Protein AF-X1GQK6-F1 (afdb_monomer_lite)

Structure (mmCIF, N/CA/C/O backbone):
data_AF-X1GQK6-F1
#
_entry.id   AF-X1GQK6-F1
#
loop_
_atom_site.group_PDB
_atom_site.id
_atom_site.type_symbol
_atom_site.label_atom_id
_atom_site.label_alt_id
_atom_site.label_comp_id
_atom_site.label_asym_id
_atom_site.label_entity_id
_atom_site.label_seq_id
_atom_site.pdbx_PDB_ins_code
_atom_site.Cartn_x
_atom_site.Cartn_y
_atom_site.Cartn_z
_atom_site.occupancy
_atom_site.B_iso_or_equiv
_atom_site.auth_seq_id
_atom_site.auth_comp_id
_atom_site.auth_asym_id
_atom_site.auth_atom_id
_atom_site.pdbx_PDB_model_num
ATOM 1 N N . ALA A 1 1 ? -28.641 -10.228 0.692 1.00 71.06 1 ALA A N 1
ATOM 2 C CA . ALA A 1 1 ? -27.708 -9.188 1.167 1.00 71.06 1 ALA A CA 1
ATOM 3 C C . ALA A 1 1 ? -26.245 -9.610 0.965 1.00 71.06 1 ALA A C 1
ATOM 5 O O . ALA A 1 1 ? -25.378 -9.136 1.682 1.00 71.06 1 ALA A O 1
ATOM 6 N N . GLU A 1 2 ? -25.960 -10.447 -0.043 1.00 89.31 2 GLU A N 1
ATOM 7 C CA . GLU A 1 2 ? -24.648 -11.093 -0.212 1.00 89.31 2 GLU A CA 1
ATOM 8 C C . GLU A 1 2 ? -23.501 -10.109 -0.461 1.00 89.31 2 GLU A C 1
ATOM 10 O O . GLU A 1 2 ? -22.370 -10.346 -0.062 1.00 89.31 2 GLU A O 1
ATOM 15 N N . MET A 1 3 ? -23.808 -8.948 -1.049 1.00 95.06 3 MET A N 1
ATOM 16 C CA . MET A 1 3 ? -22.810 -7.917 -1.333 1.00 95.06 3 MET A CA 1
ATOM 17 C C . MET A 1 3 ? -22.120 -7.357 -0.084 1.00 95.06 3 MET A C 1
ATOM 19 O O . MET A 1 3 ? -21.014 -6.840 -0.196 1.00 95.06 3 MET A O 1
ATOM 23 N N . LEU A 1 4 ? -22.763 -7.459 1.083 1.00 94.75 4 LEU A N 1
ATOM 24 C CA . LEU A 1 4 ? -22.258 -6.945 2.360 1.00 94.75 4 LEU A CA 1
ATOM 25 C C . LEU A 1 4 ? -21.692 -8.054 3.262 1.00 94.75 4 LEU A C 1
ATOM 27 O O . LEU A 1 4 ? -21.344 -7.796 4.412 1.00 94.75 4 LEU A O 1
ATOM 31 N N . THR A 1 5 ? -21.615 -9.286 2.756 1.00 94.69 5 THR A N 1
ATOM 32 C CA . THR A 1 5 ? -20.934 -10.400 3.421 1.00 94.69 5 THR A CA 1
ATOM 33 C C . THR A 1 5 ? -19.459 -10.372 3.042 1.00 94.69 5 THR A C 1
ATOM 35 O O . THR A 1 5 ? -19.136 -10.162 1.871 1.00 94.69 5 THR A O 1
ATOM 38 N N . ARG A 1 6 ? -18.562 -10.618 4.004 1.00 95.56 6 ARG A N 1
ATOM 39 C CA . ARG A 1 6 ? -17.120 -10.734 3.747 1.00 95.56 6 ARG A CA 1
ATOM 40 C C . ARG A 1 6 ? -16.844 -11.867 2.748 1.00 95.56 6 ARG A C 1
ATOM 42 O O . ARG A 1 6 ? -17.280 -12.990 2.960 1.00 95.56 6 ARG A O 1
ATOM 49 N N . GLN A 1 7 ? -16.112 -11.558 1.682 1.00 95.69 7 GLN A N 1
ATOM 50 C CA . GLN A 1 7 ? -15.755 -12.461 0.579 1.00 95.69 7 GLN A CA 1
ATOM 51 C C . GLN A 1 7 ? -14.285 -12.890 0.612 1.00 95.69 7 GLN A C 1
ATOM 53 O O . GLN A 1 7 ? -13.894 -13.815 -0.089 1.00 95.69 7 GLN A O 1
ATOM 58 N N . ASN A 1 8 ? -13.463 -12.213 1.410 1.00 94.75 8 ASN A N 1
ATOM 59 C CA . ASN A 1 8 ? -12.025 -12.445 1.508 1.00 94.75 8 ASN A CA 1
ATOM 60 C C . ASN A 1 8 ? -11.620 -13.106 2.836 1.00 94.75 8 ASN A C 1
ATOM 62 O O . ASN A 1 8 ? -10.554 -12.842 3.392 1.00 94.75 8 ASN A O 1
ATOM 66 N N . GLU A 1 9 ? -12.505 -13.927 3.400 1.00 94.06 9 GLU A N 1
ATOM 67 C CA . GLU A 1 9 ? -12.185 -14.683 4.606 1.00 94.06 9 GLU A CA 1
ATOM 68 C C . GLU A 1 9 ? -11.090 -15.722 4.317 1.00 94.06 9 GLU A C 1
ATOM 70 O O . GLU A 1 9 ? -11.097 -16.386 3.283 1.00 94.06 9 GLU A O 1
ATOM 75 N N . GLY A 1 10 ? -10.126 -15.846 5.232 1.00 92.62 10 GLY A N 1
ATOM 76 C CA . GLY A 1 10 ? -9.024 -16.800 5.103 1.00 92.62 10 GLY A CA 1
ATOM 77 C C . GLY A 1 10 ? -7.902 -16.383 4.148 1.00 92.62 10 GLY A C 1
ATOM 78 O O . GLY A 1 10 ? -6.981 -17.171 3.966 1.00 92.62 10 GLY A O 1
ATOM 79 N N . ILE A 1 11 ? -7.934 -15.173 3.573 1.00 94.31 11 ILE A N 1
ATOM 80 C CA . ILE A 1 11 ? -6.829 -14.622 2.774 1.00 94.31 11 ILE A CA 1
ATOM 81 C C . ILE A 1 11 ? -5.814 -13.946 3.713 1.00 94.31 11 ILE A C 1
ATOM 83 O O . ILE A 1 11 ? -6.100 -12.864 4.231 1.00 94.31 11 ILE A O 1
ATOM 87 N N . PRO A 1 12 ? -4.623 -14.533 3.962 1.00 93.69 12 PRO A N 1
ATOM 88 C CA . PRO A 1 12 ? -3.739 -14.053 5.030 1.00 93.69 12 PRO A CA 1
ATOM 89 C C . PRO A 1 12 ? -3.154 -12.658 4.778 1.00 93.69 12 PRO A C 1
ATOM 91 O O . PRO A 1 12 ? -2.876 -11.927 5.723 1.00 93.69 12 PRO A O 1
ATOM 94 N N . LEU A 1 13 ? -2.999 -12.274 3.507 1.00 94.12 13 LEU A N 1
ATOM 95 C CA . LEU A 1 13 ? -2.417 -10.990 3.098 1.00 94.12 13 LEU A CA 1
ATOM 96 C C . LEU A 1 13 ? -3.399 -9.810 3.156 1.00 94.12 13 LEU A C 1
ATOM 98 O O . LEU A 1 13 ? -2.982 -8.669 2.956 1.00 94.12 13 LEU A O 1
ATOM 102 N N . ASP A 1 14 ? -4.676 -10.058 3.454 1.00 93.06 14 ASP A N 1
ATOM 103 C CA . ASP A 1 14 ? -5.675 -8.992 3.563 1.00 93.06 14 ASP A CA 1
ATOM 104 C C . ASP A 1 14 ? -5.712 -8.361 4.964 1.00 93.06 14 ASP A C 1
ATOM 106 O O . ASP A 1 14 ? -6.221 -7.255 5.123 1.00 93.06 14 ASP A O 1
ATOM 110 N N . PHE A 1 15 ? -5.123 -8.997 5.984 1.00 94.19 15 PHE A N 1
ATOM 111 C CA . PHE A 1 15 ? -5.022 -8.463 7.350 1.00 94.19 15 PHE A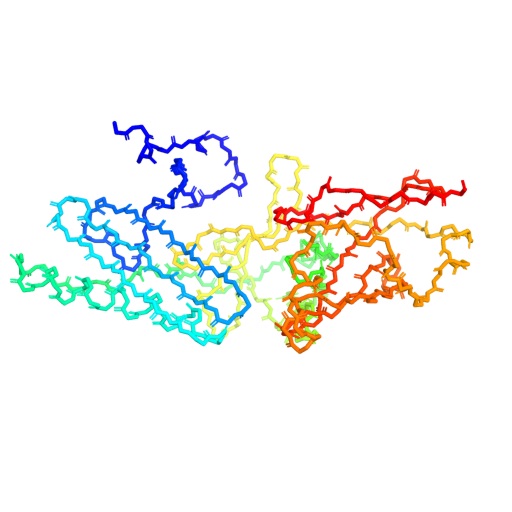 CA 1
ATOM 112 C C . PHE A 1 15 ? -6.364 -7.921 7.890 1.00 94.19 15 PHE A C 1
ATOM 114 O O . PHE A 1 15 ? -7.329 -8.677 8.030 1.00 94.19 15 PHE A O 1
ATOM 121 N N . SER A 1 16 ? -6.441 -6.620 8.210 1.00 92.94 16 SER A N 1
ATOM 122 C CA . SER A 1 16 ? -7.665 -5.985 8.712 1.00 92.94 16 SER A CA 1
ATOM 123 C C . SER A 1 16 ? -8.639 -5.577 7.601 1.00 92.94 16 SER A C 1
ATOM 125 O O . SER A 1 16 ? -9.690 -5.011 7.897 1.00 92.94 16 SER A O 1
ATOM 127 N N . TRP A 1 17 ? -8.318 -5.811 6.325 1.00 92.62 17 TRP A N 1
ATOM 128 C CA . TRP A 1 17 ? -9.233 -5.538 5.223 1.00 92.62 17 TRP A CA 1
ATOM 129 C C . TRP A 1 17 ? -10.333 -6.594 5.161 1.00 92.62 17 TRP A C 1
ATOM 131 O O . TRP A 1 17 ? -10.099 -7.797 5.022 1.00 92.62 17 TRP A O 1
ATOM 141 N N . SER A 1 18 ? -11.568 -6.110 5.220 1.00 95.12 18 SER A N 1
ATOM 142 C CA . SER A 1 18 ? -12.769 -6.904 5.009 1.00 95.12 18 SER A CA 1
ATOM 143 C C . SER A 1 18 ? -13.461 -6.396 3.753 1.00 95.12 18 SER A C 1
ATOM 145 O O . SER A 1 18 ? -13.785 -5.213 3.652 1.00 95.12 18 SER A O 1
ATOM 147 N N . GLN A 1 19 ? -13.644 -7.279 2.777 1.00 95.56 19 GLN A N 1
ATOM 148 C CA . GLN A 1 19 ? -14.152 -6.925 1.456 1.00 95.56 19 GLN A CA 1
ATOM 149 C C . GLN A 1 19 ? -15.424 -7.718 1.164 1.00 95.56 19 GLN A C 1
ATOM 151 O O . GLN A 1 19 ? -15.420 -8.943 1.228 1.00 95.56 19 GLN A O 1
ATOM 156 N N . GLY A 1 20 ? -16.507 -7.022 0.840 1.00 96.19 20 GLY A N 1
ATOM 157 C CA . GLY A 1 20 ? -17.722 -7.568 0.243 1.00 96.19 20 GLY A CA 1
ATOM 158 C C . GLY A 1 20 ? -17.684 -7.509 -1.286 1.00 96.19 20 GLY A C 1
ATOM 159 O O . GLY A 1 20 ? -16.679 -7.129 -1.893 1.00 96.19 20 GLY A O 1
ATOM 160 N N . LEU A 1 21 ? -18.799 -7.820 -1.949 1.00 95.38 21 LEU A N 1
ATOM 161 C CA . LEU A 1 21 ? -18.898 -7.635 -3.402 1.00 95.38 21 LEU A CA 1
ATOM 162 C C . LEU A 1 21 ? -19.077 -6.143 -3.704 1.00 95.38 21 LEU A C 1
ATOM 164 O O . LEU A 1 21 ? -20.171 -5.612 -3.522 1.00 95.38 21 LEU A O 1
ATOM 168 N N . MET A 1 22 ? -18.016 -5.489 -4.190 1.00 92.50 22 MET A N 1
ATOM 169 C CA . MET A 1 22 ? -17.954 -4.042 -4.475 1.00 92.50 22 MET A CA 1
ATOM 170 C C . MET A 1 22 ? -17.984 -3.124 -3.241 1.00 92.50 22 MET A C 1
ATOM 172 O O . MET A 1 22 ? -18.204 -1.927 -3.391 1.00 92.50 22 MET A O 1
ATOM 176 N N . TRP A 1 23 ? -17.765 -3.646 -2.032 1.00 96.62 23 TRP A N 1
ATOM 177 C CA . TRP A 1 23 ? -17.827 -2.862 -0.792 1.00 96.62 23 TRP A CA 1
ATOM 178 C C . TRP A 1 23 ? -16.650 -3.151 0.121 1.00 96.62 23 TRP A C 1
ATOM 180 O O . TRP A 1 23 ? -16.399 -4.311 0.431 1.00 96.62 23 TRP A O 1
ATOM 190 N N . VAL A 1 24 ? -15.983 -2.117 0.620 1.00 96.62 24 VAL A N 1
ATOM 191 C CA . VAL A 1 24 ? -15.145 -2.277 1.809 1.00 96.62 24 VAL A CA 1
ATOM 192 C C . VAL A 1 24 ? -16.076 -2.340 3.016 1.00 96.62 24 VAL A C 1
ATOM 194 O O . VAL A 1 24 ? -17.027 -1.563 3.111 1.00 96.62 24 VAL A O 1
ATOM 197 N N . LEU A 1 25 ? -15.836 -3.291 3.913 1.00 96.62 25 LEU A N 1
ATOM 198 C CA . LEU A 1 25 ? -16.637 -3.520 5.111 1.00 96.62 25 LEU A CA 1
ATOM 199 C C . LEU A 1 25 ? -15.858 -3.029 6.336 1.00 96.62 25 LEU A C 1
ATOM 201 O O . LEU A 1 25 ? -14.706 -3.420 6.538 1.00 96.62 25 LEU A O 1
ATOM 205 N N . GLY A 1 26 ? -16.494 -2.188 7.150 1.00 94.56 26 GLY A N 1
ATOM 206 C CA . GLY A 1 26 ? -15.852 -1.514 8.284 1.00 94.56 26 GLY A CA 1
ATOM 207 C C . GLY A 1 26 ? -15.056 -0.269 7.886 1.00 94.56 26 GLY A C 1
ATOM 208 O O . GLY A 1 26 ? -14.630 -0.127 6.735 1.00 94.56 26 GLY A O 1
ATOM 209 N N . ASP A 1 27 ? -14.833 0.615 8.855 1.00 94.50 27 ASP A N 1
ATOM 210 C CA . ASP A 1 27 ? -14.000 1.825 8.809 1.00 94.50 27 ASP A CA 1
ATOM 211 C C . ASP A 1 27 ? -13.644 2.169 10.263 1.00 94.50 27 ASP A C 1
ATOM 213 O O . ASP A 1 27 ? -14.554 2.526 11.008 1.00 94.50 27 ASP A O 1
ATOM 217 N N . PRO A 1 28 ? -12.364 2.081 10.683 1.00 93.19 28 PRO A N 1
ATOM 218 C CA . PRO A 1 28 ? -11.957 2.403 12.046 1.00 93.19 28 PRO A CA 1
ATOM 219 C C . PRO A 1 28 ? -12.518 3.724 12.562 1.00 93.19 28 PRO A C 1
ATOM 221 O O . PRO A 1 28 ? -12.909 3.803 13.723 1.00 93.19 28 PRO A O 1
ATOM 224 N N . GLU A 1 29 ? -12.625 4.737 11.698 1.00 94.44 29 GLU A N 1
ATOM 225 C CA . GLU A 1 29 ? -13.171 6.056 12.045 1.00 94.44 29 GLU A CA 1
ATOM 226 C C . GLU A 1 29 ? -14.626 6.021 12.539 1.00 94.44 29 GLU A C 1
ATOM 228 O O . GLU A 1 29 ? -15.100 6.976 13.161 1.00 94.44 29 GLU A O 1
ATOM 233 N N . LEU A 1 30 ? -15.350 4.945 12.235 1.00 95.75 30 LEU A N 1
ATOM 234 C CA . LEU A 1 30 ? -16.770 4.751 12.503 1.00 95.75 30 LEU A CA 1
ATOM 235 C C . LEU A 1 30 ? -17.083 3.357 13.082 1.00 95.75 30 LEU A C 1
ATOM 237 O O . LEU A 1 30 ? -18.255 3.026 13.241 1.00 95.75 30 LEU A O 1
ATOM 241 N N . ASP A 1 31 ? -16.084 2.559 13.473 1.00 93.31 31 ASP A N 1
ATOM 242 C CA . ASP A 1 31 ? -16.289 1.201 14.013 1.00 93.31 31 ASP A CA 1
ATOM 243 C C . ASP A 1 31 ? -17.146 1.201 15.298 1.00 93.31 31 ASP A C 1
ATOM 245 O O . ASP A 1 31 ? -17.886 0.252 15.571 1.00 93.31 31 ASP A O 1
ATOM 249 N N . TYR A 1 32 ? -17.116 2.294 16.073 1.00 95.94 32 TYR A N 1
ATOM 250 C CA . TYR A 1 32 ? -17.973 2.478 17.253 1.00 95.94 32 TYR A CA 1
ATOM 251 C C . TYR A 1 32 ? -19.475 2.587 16.909 1.00 95.94 32 TYR A C 1
ATOM 253 O O . TYR A 1 32 ? -20.317 2.452 17.797 1.00 95.94 32 TYR A O 1
ATOM 261 N N . ALA A 1 33 ? -19.816 2.821 15.637 1.00 96.31 33 ALA A N 1
ATOM 262 C CA . ALA A 1 33 ? -21.174 2.979 15.120 1.00 96.31 33 ALA A CA 1
ATOM 263 C C . ALA A 1 33 ? -21.766 1.681 14.531 1.00 96.31 33 ALA A C 1
ATOM 265 O O . ALA A 1 33 ? -22.793 1.710 13.851 1.00 96.31 33 ALA A O 1
ATOM 266 N N . GLY A 1 34 ? -21.130 0.530 14.769 1.00 95.25 34 GLY A N 1
ATOM 267 C CA . GLY A 1 34 ? -21.620 -0.767 14.307 1.00 95.25 34 GLY A CA 1
ATOM 268 C C . GLY A 1 34 ? -21.282 -1.058 12.845 1.00 95.25 34 GLY A C 1
ATOM 269 O O . GLY A 1 34 ? -20.248 -0.643 12.325 1.00 95.25 34 GLY A O 1
ATOM 270 N N . ARG A 1 35 ? -22.124 -1.850 12.171 1.00 96.38 35 ARG A N 1
ATOM 271 C CA . ARG A 1 35 ? -21.822 -2.323 10.813 1.00 96.38 35 ARG A CA 1
ATOM 272 C C . ARG A 1 35 ? -21.906 -1.189 9.803 1.00 96.38 35 ARG A C 1
ATOM 274 O O . ARG A 1 35 ? -22.922 -0.496 9.713 1.00 96.38 35 ARG A O 1
ATOM 281 N N . LEU A 1 36 ? -20.889 -1.106 8.954 1.00 96.62 36 LEU A N 1
ATOM 282 C CA . LEU A 1 36 ? -20.834 -0.141 7.869 1.00 96.62 36 LEU A CA 1
ATOM 283 C C . LEU A 1 36 ? -20.200 -0.721 6.607 1.00 96.62 36 LEU A C 1
ATOM 285 O O . LEU A 1 36 ? -19.495 -1.736 6.646 1.00 96.62 36 LEU A O 1
ATOM 289 N N . CYS A 1 37 ? -20.447 -0.052 5.488 1.00 97.62 37 CYS A N 1
ATOM 290 C CA . CYS A 1 37 ? -19.769 -0.319 4.230 1.00 97.62 37 CYS A CA 1
ATOM 291 C C . CYS A 1 37 ? -19.500 0.972 3.462 1.00 97.62 37 CYS A C 1
ATOM 293 O O . CYS A 1 37 ? -20.318 1.895 3.498 1.00 97.62 37 CYS A O 1
ATOM 295 N N . TRP A 1 38 ? -18.404 1.004 2.708 1.00 97.50 38 TRP A N 1
ATOM 296 C CA . TRP A 1 38 ? -18.052 2.147 1.874 1.00 97.50 38 TRP A CA 1
ATOM 297 C C . TRP A 1 38 ? -17.376 1.747 0.566 1.00 97.50 38 TRP A C 1
ATOM 299 O O . TRP A 1 38 ? -16.907 0.619 0.385 1.00 97.50 38 TRP A O 1
ATOM 309 N N . HIS A 1 39 ? -17.355 2.687 -0.374 1.00 96.94 39 HIS A N 1
ATOM 310 C CA . HIS A 1 39 ? -16.608 2.564 -1.614 1.00 96.94 39 HIS A CA 1
ATOM 311 C C . HIS A 1 39 ? -16.138 3.936 -2.105 1.00 96.94 39 HIS A C 1
ATOM 313 O O . HIS A 1 39 ? -16.867 4.929 -2.050 1.00 96.94 39 HIS A O 1
ATOM 319 N N . ASN A 1 40 ? -14.919 3.966 -2.642 1.00 95.50 40 ASN A N 1
ATOM 320 C CA . ASN A 1 40 ? -14.319 5.153 -3.244 1.00 95.50 40 ASN A CA 1
ATOM 321 C C . ASN A 1 40 ? -14.405 5.110 -4.767 1.00 95.50 40 ASN A C 1
ATOM 323 O O . ASN A 1 40 ? -14.376 4.049 -5.383 1.00 95.50 40 ASN A O 1
ATOM 327 N N . GLY A 1 41 ? -14.466 6.276 -5.396 1.00 92.75 41 GLY A N 1
ATOM 328 C CA . GLY A 1 41 ? -14.362 6.401 -6.844 1.00 92.75 41 GLY A CA 1
ATOM 329 C C . GLY A 1 41 ? -13.381 7.494 -7.221 1.00 92.75 41 GLY A C 1
ATOM 330 O O . GLY A 1 41 ? -13.342 8.564 -6.611 1.00 92.75 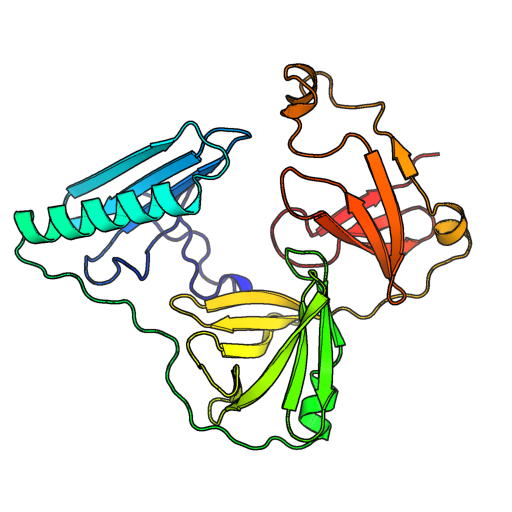41 GLY A O 1
ATOM 331 N N . ALA A 1 42 ? -12.581 7.219 -8.242 1.00 89.88 42 ALA A N 1
ATOM 332 C CA . ALA A 1 42 ? -11.650 8.177 -8.803 1.00 89.88 42 ALA A CA 1
ATOM 333 C C . ALA A 1 42 ? -11.606 8.022 -10.324 1.00 89.88 42 ALA A C 1
ATOM 335 O O . ALA A 1 42 ? -11.480 6.917 -10.845 1.00 89.88 42 ALA A O 1
ATOM 336 N N . SER A 1 43 ? -11.699 9.149 -11.023 1.00 84.81 43 SER A N 1
ATOM 337 C CA . SER A 1 43 ? -11.275 9.287 -12.422 1.00 84.81 43 SER A CA 1
ATOM 338 C C . SER A 1 43 ? -10.169 10.346 -12.493 1.00 84.81 43 SER A C 1
ATOM 340 O O . SER A 1 43 ? -9.539 10.622 -11.478 1.00 84.81 43 SER A O 1
ATOM 342 N N . ILE A 1 44 ? -9.910 10.968 -13.643 1.00 82.12 44 ILE A N 1
ATOM 343 C CA . ILE A 1 44 ? -8.857 11.991 -13.765 1.00 82.12 44 ILE A CA 1
ATOM 344 C C . ILE A 1 44 ? -9.142 13.166 -12.813 1.00 82.12 44 ILE A C 1
ATOM 346 O O . ILE A 1 44 ? -8.389 13.419 -11.873 1.00 82.12 44 ILE A O 1
ATOM 350 N N . VAL A 1 45 ? -10.293 13.823 -12.985 1.00 86.88 45 VAL A N 1
ATOM 351 C CA . VAL A 1 45 ? -10.652 15.041 -12.235 1.00 86.88 45 VAL A CA 1
ATOM 352 C C . VAL A 1 45 ? -11.783 14.846 -11.231 1.00 86.88 45 VAL A C 1
ATOM 354 O O . VAL A 1 45 ? -12.088 15.772 -10.495 1.00 86.88 45 VAL A O 1
ATOM 357 N N . PHE A 1 46 ? -12.409 13.669 -11.163 1.00 91.88 46 PHE A N 1
ATOM 358 C CA . PHE A 1 46 ? -13.516 13.434 -10.233 1.00 91.88 46 PHE A CA 1
ATOM 359 C C . PHE A 1 46 ? -13.115 12.510 -9.090 1.00 91.88 46 PHE A C 1
ATOM 361 O O . PHE A 1 46 ? -12.383 11.534 -9.286 1.00 91.88 46 PHE A O 1
ATOM 368 N N . ARG A 1 47 ? -13.627 12.805 -7.897 1.00 95.69 47 ARG A N 1
ATOM 369 C CA . ARG A 1 47 ? -13.499 11.981 -6.692 1.00 95.69 47 ARG A CA 1
ATOM 370 C C . ARG A 1 47 ? -14.881 11.765 -6.098 1.00 95.69 47 ARG A C 1
ATOM 372 O O . ARG A 1 47 ? -15.709 12.674 -6.108 1.00 95.69 47 ARG A O 1
ATOM 379 N N . SER A 1 48 ? -15.130 10.571 -5.589 1.00 97.25 48 SER A N 1
ATOM 380 C CA . SER A 1 48 ? -16.380 10.239 -4.919 1.00 97.25 48 SER A CA 1
ATOM 381 C C . SER A 1 48 ? -16.130 9.349 -3.718 1.00 97.25 48 SER A C 1
ATOM 383 O O . SER A 1 48 ? -15.270 8.469 -3.771 1.00 97.25 48 SER A O 1
ATOM 385 N N . HIS A 1 49 ? -16.943 9.533 -2.690 1.00 98.06 49 HIS A N 1
ATOM 386 C CA . HIS A 1 49 ? -17.011 8.661 -1.531 1.00 98.06 49 HIS A CA 1
ATOM 387 C C . HIS A 1 49 ? -18.479 8.360 -1.226 1.00 98.06 49 HIS A C 1
ATOM 389 O O . HIS A 1 49 ? -19.319 9.263 -1.260 1.00 98.06 49 HIS A O 1
ATOM 395 N N . LEU A 1 50 ? -18.786 7.094 -0.962 1.00 98.12 50 LEU A N 1
ATOM 396 C CA . LEU A 1 50 ? -20.086 6.632 -0.485 1.00 98.12 50 LEU A CA 1
ATOM 397 C C . LEU A 1 50 ? -19.847 5.747 0.730 1.00 98.12 50 LEU A C 1
ATOM 399 O O . LEU A 1 50 ? -19.108 4.773 0.621 1.00 98.12 50 LEU A O 1
ATOM 403 N N . GLU A 1 51 ? -20.515 6.055 1.835 1.00 98.19 51 GLU A N 1
ATOM 404 C CA . GLU A 1 51 ? -20.436 5.290 3.076 1.00 98.19 51 GLU A CA 1
ATOM 405 C C . GLU A 1 51 ? -21.806 5.183 3.741 1.00 98.19 51 GLU A C 1
ATOM 407 O O . GLU A 1 51 ? -22.620 6.110 3.685 1.00 98.19 51 GLU A O 1
ATOM 412 N N . ILE A 1 52 ? -22.084 4.018 4.325 1.00 98.12 52 ILE A N 1
ATOM 413 C CA . ILE A 1 52 ? -23.382 3.670 4.898 1.00 98.12 52 ILE A CA 1
ATOM 414 C C . ILE A 1 52 ? -23.174 3.022 6.266 1.00 98.12 52 ILE A C 1
ATOM 416 O O . ILE A 1 52 ? -22.589 1.946 6.351 1.00 98.12 52 ILE A O 1
ATOM 420 N N . LEU A 1 53 ? -23.742 3.626 7.313 1.00 98.25 53 LEU A N 1
ATOM 421 C CA . LEU A 1 53 ? -23.932 3.018 8.632 1.00 98.25 53 LEU A CA 1
ATOM 422 C C . LEU A 1 53 ? -25.217 2.182 8.602 1.00 98.25 53 LEU A C 1
ATOM 424 O O . LEU A 1 53 ? -26.332 2.703 8.739 1.00 98.25 53 LEU A O 1
ATOM 428 N N . LEU A 1 54 ? -25.066 0.876 8.391 1.00 96.94 54 LEU A N 1
ATOM 429 C CA . LEU A 1 54 ? -26.170 -0.049 8.122 1.00 96.94 54 LEU A CA 1
ATOM 430 C C . LEU A 1 54 ? -27.138 -0.137 9.305 1.00 96.94 54 LEU A C 1
ATOM 432 O O . LEU A 1 54 ? -28.352 -0.063 9.115 1.00 96.94 54 LEU A O 1
ATOM 436 N N . ASP A 1 55 ? -26.600 -0.237 10.521 1.00 97.56 55 ASP A N 1
ATOM 437 C CA . ASP A 1 55 ? -27.387 -0.410 11.749 1.00 97.56 55 ASP A CA 1
ATOM 438 C C . ASP A 1 55 ? -28.163 0.860 12.134 1.00 97.56 55 ASP A C 1
ATOM 440 O O . ASP A 1 55 ? -29.174 0.800 12.835 1.00 97.56 55 ASP A O 1
ATOM 444 N N . HIS A 1 56 ? -27.740 2.010 11.604 1.00 97.88 56 HIS A N 1
ATOM 445 C CA . HIS A 1 56 ? -28.361 3.305 11.858 1.00 97.88 56 HIS A CA 1
ATOM 446 C C . HIS A 1 56 ? -29.168 3.835 10.676 1.00 97.88 56 HIS A C 1
ATOM 448 O O . HIS A 1 56 ? -29.787 4.891 10.805 1.00 97.88 56 HIS A O 1
ATOM 454 N N . GLN A 1 57 ? -29.210 3.125 9.542 1.00 97.31 57 GLN A N 1
ATOM 455 C CA . GLN A 1 57 ? -29.873 3.573 8.311 1.00 97.31 57 GLN A CA 1
ATOM 456 C C . GLN A 1 57 ? -29.460 5.006 7.926 1.00 97.31 57 GLN A C 1
ATOM 458 O O . GLN A 1 57 ? -30.305 5.847 7.607 1.00 97.31 57 GLN A O 1
ATOM 463 N N . LEU A 1 58 ? -28.164 5.297 8.040 1.00 98.44 58 LEU A N 1
ATOM 464 C CA . LEU A 1 58 ? -27.557 6.561 7.635 1.00 98.44 58 LEU A CA 1
ATOM 465 C C . LEU A 1 58 ? -26.588 6.277 6.495 1.00 98.44 58 LEU A C 1
ATOM 467 O O . LEU A 1 58 ? -25.843 5.305 6.544 1.00 98.44 58 LEU A O 1
ATOM 471 N N . GLY A 1 59 ? -26.599 7.122 5.473 1.00 98.12 59 GLY A N 1
ATOM 472 C CA . GLY A 1 59 ? -25.663 7.030 4.366 1.00 98.12 59 GLY A CA 1
ATOM 473 C C . GLY A 1 59 ? -25.329 8.413 3.844 1.00 98.12 59 GLY A C 1
ATOM 474 O O . GLY A 1 59 ? -26.173 9.310 3.870 1.00 98.12 59 GLY A O 1
ATOM 475 N N . VAL A 1 60 ? -24.096 8.579 3.387 1.00 98.50 60 VAL A N 1
ATOM 476 C CA . VAL A 1 60 ? -23.589 9.834 2.838 1.00 98.50 60 VAL A CA 1
ATOM 477 C C . VAL A 1 60 ? -22.900 9.556 1.512 1.00 98.50 60 VAL A C 1
ATOM 479 O O . VAL A 1 60 ? -22.165 8.584 1.365 1.00 98.50 60 VAL A O 1
ATOM 482 N N . VAL A 1 61 ? -23.149 10.438 0.545 1.00 98.44 61 VAL A N 1
ATOM 483 C CA . VAL A 1 61 ? -22.436 10.487 -0.731 1.00 98.44 61 VAL A CA 1
ATOM 484 C C . VAL A 1 61 ? -21.805 11.860 -0.856 1.00 98.44 61 VAL A C 1
ATOM 486 O O . VAL A 1 61 ? -22.501 12.872 -0.763 1.00 98.44 61 VAL A O 1
ATOM 489 N N . VAL A 1 62 ? -20.504 11.895 -1.114 1.00 98.44 62 VAL A N 1
ATOM 490 C CA . VAL A 1 62 ? -19.767 13.125 -1.404 1.00 98.44 62 VAL A CA 1
ATOM 491 C C . VAL A 1 62 ? -19.129 12.987 -2.775 1.00 98.44 62 VAL A C 1
ATOM 493 O O . VAL A 1 62 ? -18.452 12.000 -3.059 1.00 98.44 62 VAL A O 1
ATOM 496 N N . LEU A 1 63 ? -19.353 13.980 -3.632 1.00 98.12 63 LEU A N 1
ATOM 497 C CA . LEU A 1 63 ? -18.804 14.047 -4.983 1.00 98.12 63 LEU A CA 1
ATOM 498 C C . LEU A 1 63 ? -17.982 15.325 -5.126 1.00 98.12 63 LEU A C 1
ATOM 500 O O . LEU A 1 63 ? -18.391 16.389 -4.665 1.00 98.12 63 LEU A O 1
ATOM 504 N N . SER A 1 64 ? -16.848 15.226 -5.807 1.00 97.06 64 SER A N 1
ATOM 505 C CA . SER A 1 64 ? -16.007 16.362 -6.157 1.00 97.06 64 SER A CA 1
ATOM 506 C C . SER A 1 64 ? -15.553 16.269 -7.607 1.00 97.06 64 SER A C 1
ATOM 508 O O . SER A 1 64 ? -15.282 15.186 -8.125 1.00 97.06 64 SER A O 1
ATOM 510 N N . ASN A 1 65 ? -15.453 17.426 -8.252 1.00 94.62 65 ASN A N 1
ATOM 511 C CA . ASN A 1 65 ? -14.899 17.622 -9.589 1.00 94.62 65 ASN A CA 1
ATOM 512 C C . ASN A 1 65 ? -13.450 18.141 -9.553 1.00 94.62 65 ASN A C 1
ATOM 514 O O . ASN A 1 65 ? -13.000 18.767 -10.512 1.00 94.62 65 ASN A O 1
ATOM 518 N N . SER A 1 66 ? -12.735 17.898 -8.450 1.00 89.94 66 SER A N 1
ATOM 519 C CA . SER A 1 66 ? -11.295 18.126 -8.351 1.00 89.94 66 SER A CA 1
ATOM 520 C C . SER A 1 66 ? -10.527 16.811 -8.188 1.00 89.94 66 SER A C 1
ATOM 522 O O . SER A 1 66 ? -10.805 16.017 -7.285 1.00 89.94 66 SER A O 1
ATOM 524 N N . GLY A 1 67 ? -9.489 16.614 -9.010 1.00 84.81 67 GLY A N 1
ATOM 525 C CA . GLY A 1 67 ? -8.596 15.450 -8.934 1.00 84.81 67 GLY A CA 1
ATOM 526 C C . GLY A 1 67 ? -7.787 15.380 -7.631 1.00 84.81 67 GLY A C 1
ATOM 527 O O . GLY A 1 67 ? -7.335 14.308 -7.232 1.00 84.81 67 GLY A O 1
ATOM 528 N N . THR A 1 68 ? -7.649 16.492 -6.910 1.00 88.00 68 THR A N 1
ATOM 529 C CA . THR A 1 68 ? -6.945 16.540 -5.618 1.00 88.00 68 THR A CA 1
ATOM 530 C C . THR A 1 68 ? -7.857 16.271 -4.423 1.00 88.00 68 THR A C 1
ATOM 532 O O . THR A 1 68 ? -7.381 16.181 -3.296 1.00 88.00 68 THR A O 1
ATOM 535 N N . ALA A 1 69 ? -9.165 16.092 -4.636 1.00 92.19 69 ALA A N 1
ATOM 536 C CA . ALA A 1 69 ? -10.138 15.999 -3.552 1.00 92.19 69 ALA A CA 1
ATOM 537 C C . ALA A 1 69 ? -10.264 14.602 -2.909 1.00 92.19 69 ALA A C 1
ATOM 539 O O . ALA A 1 69 ? -11.232 14.354 -2.202 1.00 92.19 69 ALA A O 1
ATOM 540 N N . GLY A 1 70 ? -9.333 13.674 -3.156 1.00 88.56 70 GLY A N 1
ATOM 541 C CA . GLY A 1 70 ? -9.472 12.276 -2.724 1.00 88.56 70 GLY A CA 1
ATOM 542 C C . GLY A 1 70 ? -9.639 12.118 -1.211 1.00 88.56 70 GLY A C 1
ATOM 543 O O . GLY A 1 70 ? -10.581 11.472 -0.770 1.00 88.56 70 GLY A O 1
ATOM 544 N N . VAL A 1 71 ? -8.768 12.760 -0.431 1.00 92.12 71 VAL A N 1
ATOM 545 C CA . VAL A 1 71 ? -8.825 12.721 1.040 1.00 92.12 71 VAL A CA 1
ATOM 546 C C . VAL A 1 71 ? -10.049 13.479 1.560 1.00 92.12 71 VAL A C 1
ATOM 548 O O . VAL A 1 71 ? -10.825 12.949 2.348 1.00 92.12 71 VAL A O 1
ATOM 551 N N . VAL A 1 72 ? -10.288 14.690 1.047 1.00 95.75 72 VAL A N 1
ATOM 552 C CA . VAL A 1 72 ? -11.342 15.565 1.583 1.00 95.75 72 VAL A CA 1
ATOM 553 C C . VAL A 1 72 ? -12.756 15.015 1.363 1.00 95.75 72 VAL A C 1
ATOM 555 O O . VAL A 1 72 ? -13.618 15.225 2.211 1.00 95.75 72 VAL A O 1
ATOM 558 N N . VAL A 1 73 ? -13.033 14.290 0.265 1.00 97.44 73 VAL A N 1
ATOM 559 C CA . VAL A 1 73 ? -14.374 13.697 0.073 1.00 97.44 73 VAL A CA 1
ATOM 560 C C . VAL A 1 73 ? -14.682 12.625 1.117 1.00 97.44 73 VAL A C 1
ATOM 562 O O . VAL A 1 73 ? -15.828 12.525 1.548 1.00 97.44 73 VAL A O 1
ATOM 565 N N . GLN A 1 74 ? -13.670 11.862 1.539 1.00 96.38 74 GLN A N 1
ATOM 566 C CA . GLN A 1 74 ? -13.803 10.856 2.587 1.00 96.38 74 GLN A CA 1
ATOM 567 C C . GLN A 1 74 ? -13.972 11.520 3.958 1.00 96.38 74 GLN A C 1
ATOM 569 O O . GLN A 1 74 ? -14.927 11.211 4.663 1.00 96.38 74 GLN A O 1
ATOM 574 N N . GLU A 1 75 ? -13.121 12.490 4.305 1.00 96.38 75 GLU A N 1
ATOM 575 C CA . GLU A 1 75 ? -13.215 13.205 5.587 1.00 96.38 75 GLU A CA 1
ATOM 576 C C . GLU A 1 75 ? -14.575 13.895 5.759 1.00 96.38 75 GLU A C 1
ATOM 578 O O . GLU A 1 75 ? -15.199 13.791 6.815 1.00 96.38 75 GLU A O 1
ATOM 583 N N . ILE A 1 76 ? -15.085 14.559 4.713 1.00 98.19 76 ILE A N 1
ATOM 584 C CA . ILE A 1 76 ? -16.420 15.175 4.745 1.00 98.19 76 ILE A CA 1
ATOM 585 C C . ILE A 1 76 ? -17.498 14.115 4.991 1.00 98.19 76 ILE A C 1
ATOM 587 O O . ILE A 1 76 ? -18.407 14.358 5.786 1.00 98.19 76 ILE A O 1
ATOM 591 N N . ALA A 1 77 ? -17.417 12.959 4.325 1.00 98.06 77 ALA A N 1
ATOM 592 C CA . ALA A 1 77 ? -18.404 11.897 4.482 1.00 98.06 77 ALA A CA 1
ATOM 593 C C . ALA A 1 77 ? -18.422 11.345 5.913 1.00 98.06 77 ALA A C 1
ATOM 595 O O . ALA A 1 77 ? -19.484 11.297 6.540 1.00 98.06 77 ALA A O 1
ATOM 596 N N . GLN A 1 78 ? -17.243 11.032 6.450 1.00 97.38 78 GLN A N 1
ATOM 597 C CA . GLN A 1 78 ? -17.074 10.536 7.812 1.00 97.38 78 GLN A CA 1
ATOM 598 C C . GLN A 1 78 ? -17.571 11.562 8.838 1.00 97.38 78 GLN A C 1
ATOM 600 O O . GLN A 1 78 ? -18.355 11.219 9.718 1.00 97.38 78 GLN A O 1
ATOM 605 N N . GLN A 1 79 ? -17.200 12.842 8.713 1.00 98.00 79 GLN A N 1
ATOM 606 C CA . GLN A 1 79 ? -17.661 13.890 9.634 1.00 98.00 79 GLN A CA 1
ATOM 607 C C . GLN A 1 79 ? -19.178 14.112 9.555 1.00 98.00 79 GLN A C 1
ATOM 609 O O . GLN A 1 79 ? -19.838 14.262 10.585 1.00 98.00 79 GLN A O 1
ATOM 614 N N . ALA A 1 80 ? -19.760 14.078 8.353 1.00 98.31 80 ALA A N 1
ATOM 615 C CA . ALA A 1 80 ? -21.206 14.168 8.181 1.00 98.31 80 ALA A CA 1
ATOM 616 C C . ALA A 1 80 ? -21.932 12.991 8.855 1.00 98.31 80 ALA A C 1
ATOM 618 O O . ALA A 1 80 ? -22.940 13.205 9.531 1.00 98.31 80 ALA A O 1
ATOM 619 N N . LEU A 1 81 ? -21.407 11.767 8.729 1.00 98.38 81 LEU A N 1
ATOM 620 C CA . LEU A 1 81 ? -21.952 10.586 9.401 1.00 98.38 81 LEU A CA 1
ATOM 621 C C . LEU A 1 81 ? -21.794 10.654 10.924 1.00 98.38 81 LEU A C 1
ATOM 623 O O . LEU A 1 81 ? -22.769 10.389 11.624 1.00 98.38 81 LEU A O 1
ATOM 627 N N . LYS A 1 82 ? -20.628 11.074 11.439 1.00 98.25 82 LYS A N 1
ATOM 628 C CA . LYS A 1 82 ? -20.381 11.295 12.879 1.00 98.25 82 LYS A CA 1
ATOM 629 C C . LYS A 1 82 ? -21.429 12.253 13.473 1.00 98.25 82 LYS A C 1
ATOM 631 O O . LYS A 1 82 ? -22.058 11.943 14.485 1.00 98.25 82 LYS A O 1
ATOM 636 N N . LEU A 1 83 ? -21.683 13.387 12.810 1.00 98.38 83 LEU A N 1
ATOM 637 C CA . LEU A 1 83 ? -22.684 14.372 13.244 1.00 98.38 83 LEU A CA 1
ATOM 638 C C . LEU A 1 83 ? -24.123 13.845 13.138 1.00 98.38 83 LEU A C 1
ATOM 640 O O . LEU A 1 83 ? -24.906 14.005 14.075 1.00 98.38 83 LEU A O 1
ATOM 644 N N . ALA A 1 84 ? -24.477 13.200 12.023 1.00 98.38 84 ALA A N 1
ATOM 645 C CA . ALA A 1 84 ? -25.817 12.650 11.817 1.00 98.38 84 ALA A CA 1
ATOM 646 C C . ALA A 1 84 ? -26.144 11.529 12.814 1.00 98.38 84 ALA A C 1
ATOM 648 O O . ALA A 1 84 ? -27.275 11.436 13.295 1.00 98.38 84 ALA A O 1
ATOM 649 N N . LEU A 1 85 ? -25.159 10.691 13.147 1.00 98.50 85 LEU A N 1
ATOM 650 C CA . LEU A 1 85 ? -25.291 9.631 14.138 1.00 98.50 85 LEU A CA 1
ATOM 651 C C . LEU A 1 85 ? -25.540 10.205 15.533 1.00 98.50 85 LEU A C 1
ATOM 653 O O . LEU A 1 85 ? -26.491 9.781 16.198 1.00 98.50 85 LEU A O 1
ATOM 657 N N . LYS A 1 86 ? -24.734 11.191 15.941 1.00 98.38 86 LYS A N 1
ATOM 658 C CA . LYS A 1 86 ? -24.896 11.894 17.216 1.00 98.38 86 LYS A CA 1
ATOM 659 C C . LYS A 1 86 ? -26.285 12.506 17.346 1.00 98.38 86 LYS A C 1
ATOM 661 O O . LYS A 1 86 ? -26.957 12.264 18.341 1.00 98.38 86 LYS A O 1
ATOM 666 N N . GLU A 1 87 ? -26.749 13.230 16.332 1.00 98.44 87 GLU A N 1
ATOM 667 C CA . GLU A 1 87 ? -28.080 13.848 16.355 1.00 98.44 87 GLU A CA 1
ATOM 668 C C . GLU A 1 87 ? -29.203 12.799 16.411 1.00 98.44 87 GLU A C 1
ATOM 670 O O . GLU A 1 87 ? -30.162 12.936 17.168 1.00 98.44 87 GLU A O 1
ATOM 675 N N . LYS A 1 88 ? -29.085 11.714 15.635 1.00 98.31 88 LYS A N 1
ATOM 676 C CA . LYS A 1 88 ? -30.130 10.684 15.539 1.00 98.31 88 LYS A CA 1
ATOM 677 C C . LYS A 1 88 ? -30.220 9.789 16.778 1.00 98.31 88 LYS A C 1
ATOM 679 O O . LYS A 1 88 ? -31.302 9.288 17.080 1.00 98.31 88 LYS A O 1
ATOM 684 N N . THR A 1 89 ? -29.097 9.516 17.439 1.00 97.94 89 THR A N 1
ATOM 685 C CA . THR A 1 89 ? -28.994 8.440 18.446 1.00 97.94 89 THR A CA 1
ATOM 686 C C . THR A 1 89 ? -28.397 8.874 19.781 1.00 97.94 89 THR A C 1
ATOM 688 O O . THR A 1 89 ? -28.524 8.142 20.759 1.00 97.94 89 THR A O 1
ATOM 691 N N . GLY A 1 90 ? -27.744 10.036 19.839 1.00 97.62 90 GLY A N 1
ATOM 692 C CA . GLY A 1 90 ? -26.967 10.485 20.994 1.00 97.62 90 GLY A CA 1
ATOM 693 C C . GLY A 1 90 ? -25.610 9.791 21.160 1.00 97.62 90 GLY A C 1
ATOM 694 O O . GLY A 1 90 ? -24.932 10.053 22.150 1.00 97.62 90 GLY A O 1
ATOM 695 N N . ILE A 1 91 ? -25.203 8.910 20.237 1.00 97.75 91 ILE A N 1
ATOM 696 C CA . ILE A 1 91 ? -23.883 8.265 20.270 1.00 97.75 91 ILE A CA 1
ATOM 697 C C . ILE A 1 91 ? -22.814 9.308 19.926 1.00 97.75 91 ILE A C 1
ATOM 699 O O . ILE A 1 91 ? -22.851 9.921 18.860 1.00 97.75 91 ILE A O 1
ATOM 703 N N . GLU A 1 92 ? -21.862 9.506 20.834 1.00 97.44 92 GLU A N 1
ATOM 704 C CA . GLU A 1 92 ? -20.748 10.436 20.642 1.00 97.44 92 GLU A CA 1
ATOM 705 C C . GLU A 1 92 ? -19.628 9.804 19.799 1.00 97.44 92 GLU A C 1
ATOM 707 O O . GLU A 1 92 ? -19.345 8.614 19.972 1.00 97.44 92 GLU A O 1
ATOM 712 N N . PRO A 1 93 ? -18.958 10.578 18.922 1.00 95.38 93 PRO A N 1
ATOM 713 C CA . PRO A 1 93 ? -17.807 10.090 18.177 1.00 95.38 93 PRO A CA 1
ATOM 714 C C . PRO A 1 93 ? -16.663 9.612 19.071 1.00 95.38 93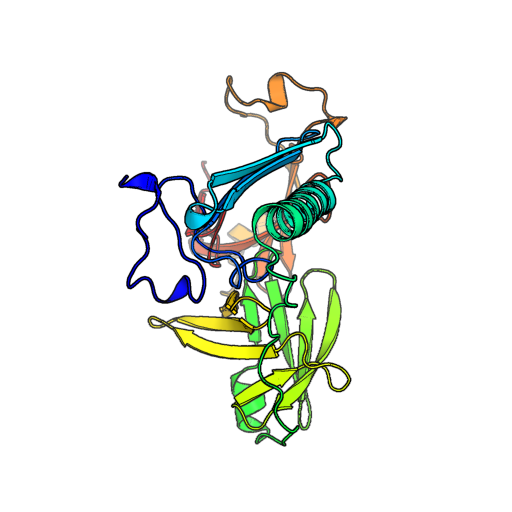 PRO A C 1
ATOM 716 O O . PRO A 1 93 ? -16.322 10.260 20.062 1.00 95.38 93 PRO A O 1
ATOM 719 N N . VAL A 1 94 ? -16.045 8.497 18.680 1.00 94.62 94 VAL A N 1
ATOM 720 C CA . VAL A 1 94 ? -14.865 7.927 19.337 1.00 94.62 94 VAL A CA 1
ATOM 721 C C . VAL A 1 94 ? -13.708 7.933 18.347 1.00 94.62 94 VAL A C 1
ATOM 723 O O . VAL A 1 94 ? -13.871 7.502 17.208 1.00 94.62 94 VAL A O 1
ATOM 726 N N . GLU A 1 95 ? -12.551 8.424 18.784 1.00 91.00 95 GLU A N 1
ATOM 727 C CA . GLU A 1 95 ? -11.320 8.347 17.996 1.00 91.00 95 GLU A CA 1
ATOM 728 C C . GLU A 1 95 ? -10.887 6.881 17.846 1.00 91.00 95 GLU A C 1
ATOM 730 O O . GLU A 1 95 ? -10.856 6.154 18.851 1.00 91.00 95 GLU A O 1
ATOM 735 N N . PRO A 1 96 ? -10.550 6.418 16.631 1.00 91.06 96 PRO A N 1
ATOM 736 C CA . PRO A 1 96 ? -10.083 5.055 16.448 1.00 91.06 96 PRO A CA 1
ATOM 737 C C . PRO A 1 96 ? -8.789 4.816 17.229 1.00 91.06 96 PRO A C 1
ATOM 739 O O . PRO A 1 96 ? -7.897 5.670 17.244 1.00 91.06 96 PRO A O 1
ATOM 742 N N . PRO A 1 97 ? -8.632 3.638 17.854 1.00 87.81 97 PRO A N 1
ATOM 743 C CA . PRO A 1 97 ? -7.376 3.306 18.496 1.00 87.81 97 PRO A CA 1
ATOM 744 C C . PRO A 1 97 ? -6.270 3.198 17.439 1.00 87.81 97 PRO A C 1
ATOM 746 O O . PRO A 1 97 ? -6.416 2.531 16.413 1.00 87.81 97 PRO A O 1
ATOM 749 N N . GLY A 1 98 ? -5.138 3.844 17.711 1.00 90.44 98 GLY A N 1
ATOM 750 C CA . GLY A 1 98 ? -3.893 3.575 17.001 1.00 90.44 98 GLY A CA 1
ATOM 751 C C . GLY A 1 98 ? -3.313 2.203 17.371 1.00 90.44 98 GLY A C 1
ATOM 752 O O . GLY A 1 98 ? -3.873 1.479 18.205 1.00 90.44 98 GLY A O 1
ATOM 753 N N . PRO A 1 99 ? -2.161 1.832 16.793 1.00 94.56 99 PRO A N 1
ATOM 754 C CA . PRO A 1 99 ? -1.473 0.614 17.194 1.00 94.56 99 PRO A CA 1
ATOM 755 C C . PRO A 1 99 ? -1.075 0.701 18.681 1.00 94.56 99 PRO A C 1
ATOM 757 O O . PRO A 1 99 ? -0.779 1.789 19.185 1.00 94.56 99 PRO A O 1
ATOM 760 N N . PRO A 1 100 ? -1.060 -0.429 19.411 1.00 94.12 100 PRO A N 1
ATOM 761 C CA . PRO A 1 100 ? -0.757 -0.426 20.837 1.00 94.12 100 PRO A CA 1
ATOM 762 C C . PRO A 1 100 ? 0.659 0.098 21.084 1.00 94.12 100 PRO A C 1
ATOM 764 O O . PRO A 1 100 ? 1.617 -0.373 20.465 1.00 94.12 100 PRO A O 1
ATOM 767 N N . TYR A 1 101 ? 0.788 1.049 22.010 1.00 96.31 101 TYR A N 1
ATOM 768 C CA . TYR A 1 101 ? 2.090 1.552 22.438 1.00 96.31 101 TYR A CA 1
ATOM 769 C C . TYR A 1 101 ? 2.939 0.417 23.019 1.00 96.31 101 TYR A C 1
ATOM 771 O O . TYR A 1 101 ? 2.442 -0.425 23.772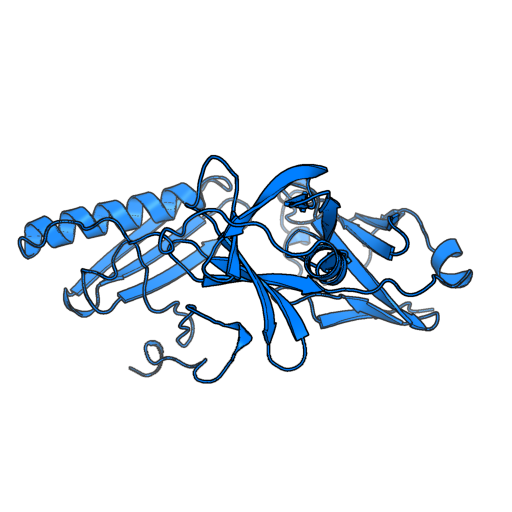 1.00 96.31 101 TYR A O 1
ATOM 779 N N . SER A 1 102 ? 4.229 0.421 22.708 1.00 97.56 102 SER A N 1
ATOM 780 C CA . SER A 1 102 ? 5.201 -0.533 23.235 1.00 97.56 102 SER A CA 1
ATOM 781 C C . SER A 1 102 ? 6.508 0.182 23.559 1.00 97.56 102 SER A C 1
ATOM 783 O O . SER A 1 102 ? 6.903 1.108 22.856 1.00 97.56 102 SER A O 1
ATOM 785 N N . SER A 1 103 ? 7.183 -0.193 24.644 1.00 97.69 103 SER A N 1
ATOM 786 C CA . SER A 1 103 ? 8.455 0.442 24.995 1.00 97.69 103 SER A CA 1
ATOM 787 C C . SER A 1 103 ? 9.506 0.158 23.922 1.00 97.69 103 SER A C 1
ATOM 789 O O . SER A 1 103 ? 9.523 -0.920 23.323 1.00 97.69 103 SER A O 1
ATOM 791 N N . GLN A 1 104 ? 10.396 1.123 23.685 1.00 97.06 104 GLN A N 1
ATOM 792 C CA . GLN A 1 104 ? 11.561 0.888 22.836 1.00 97.06 104 GLN A CA 1
ATOM 793 C C . GLN A 1 104 ? 12.471 -0.158 23.481 1.00 97.06 104 GLN A C 1
ATOM 795 O O . GLN A 1 104 ? 12.662 -0.169 24.698 1.00 97.06 104 GLN A O 1
ATOM 800 N N . THR A 1 105 ? 13.053 -1.008 22.648 1.00 96.75 105 THR A N 1
ATOM 801 C CA . THR A 1 105 ? 13.998 -2.046 23.052 1.00 96.75 105 THR A CA 1
ATOM 802 C C . THR A 1 105 ? 15.163 -2.112 22.065 1.00 96.75 105 THR A C 1
ATOM 804 O O . THR A 1 105 ? 15.157 -1.455 21.024 1.00 96.75 105 THR A O 1
ATOM 807 N N . THR A 1 106 ? 16.170 -2.916 22.388 1.00 95.12 106 THR A N 1
ATOM 808 C CA . THR A 1 106 ? 17.324 -3.155 21.520 1.00 95.12 106 THR A CA 1
ATOM 809 C C . THR A 1 106 ? 17.262 -4.571 20.985 1.00 95.12 106 THR A C 1
ATOM 811 O O . THR A 1 106 ? 17.206 -5.526 21.758 1.00 95.12 106 THR A O 1
ATOM 814 N N . TRP A 1 107 ? 17.313 -4.706 19.665 1.00 96.31 107 TRP A N 1
ATOM 815 C CA . TRP A 1 107 ? 17.446 -6.002 19.008 1.00 96.31 107 TRP A CA 1
ATOM 816 C C . TRP A 1 107 ? 18.916 -6.332 18.731 1.00 96.31 107 TRP A C 1
ATOM 818 O O . TRP A 1 107 ? 19.721 -5.411 18.537 1.00 96.31 107 TRP A O 1
ATOM 828 N N . PRO A 1 108 ? 19.293 -7.623 18.706 1.00 96.88 108 PRO A N 1
ATOM 829 C CA . PRO A 1 108 ? 20.598 -8.050 18.224 1.00 96.88 108 PRO A CA 1
ATOM 830 C C . PRO A 1 108 ? 20.866 -7.544 16.803 1.00 96.88 108 PRO A C 1
ATOM 832 O O . PRO A 1 108 ? 19.982 -7.530 15.950 1.00 96.88 108 PRO A O 1
ATOM 835 N N . GLN A 1 109 ? 22.114 -7.161 16.532 1.00 97.56 109 GLN A N 1
ATOM 836 C CA . GLN A 1 109 ? 22.507 -6.622 15.228 1.00 97.56 109 GLN A CA 1
ATOM 837 C C . GLN A 1 109 ? 22.264 -7.619 14.080 1.00 97.56 109 GLN A C 1
ATOM 839 O O . GLN A 1 109 ? 21.818 -7.214 13.013 1.00 97.56 109 GLN A O 1
ATOM 844 N N . GLU A 1 110 ? 22.498 -8.911 14.318 1.00 97.88 110 GLU A N 1
ATOM 845 C CA . GLU A 1 110 ? 22.254 -9.988 13.348 1.00 97.88 110 GLU A CA 1
ATOM 846 C C . GLU A 1 110 ? 20.774 -10.078 12.940 1.00 97.88 110 GLU A C 1
ATOM 848 O O . GLU A 1 110 ? 20.462 -10.265 11.767 1.00 97.88 110 GLU A O 1
ATOM 853 N N . GLU A 1 111 ? 19.850 -9.865 13.883 1.00 97.50 111 GLU A N 1
ATOM 854 C CA . GLU A 1 111 ? 18.415 -9.845 13.583 1.00 97.50 111 GLU A CA 1
ATOM 855 C C . GLU A 1 111 ? 18.050 -8.636 12.717 1.00 97.50 111 GLU A C 1
ATOM 857 O O . GLU A 1 111 ? 17.302 -8.771 11.754 1.00 97.50 111 GLU A O 1
ATOM 862 N N . LEU A 1 112 ? 18.626 -7.461 12.990 1.00 98.31 112 LEU A N 1
ATOM 863 C CA . LEU A 1 112 ? 18.423 -6.276 12.149 1.00 98.31 112 LEU A CA 1
ATOM 864 C C . LEU A 1 112 ? 18.976 -6.486 10.731 1.00 98.31 112 LEU A C 1
ATOM 866 O O . LEU A 1 112 ? 18.348 -6.086 9.751 1.00 98.31 112 LEU A O 1
ATOM 870 N N . GLU A 1 113 ? 20.139 -7.127 10.611 1.00 98.31 113 GLU A N 1
ATOM 871 C CA . GLU A 1 113 ? 20.759 -7.477 9.327 1.00 98.31 113 GLU A CA 1
ATOM 872 C C . GLU A 1 113 ? 19.915 -8.474 8.531 1.00 98.31 113 GLU A C 1
ATOM 874 O O . GLU A 1 113 ? 19.789 -8.325 7.315 1.00 98.31 113 GLU A O 1
ATOM 879 N N . ALA A 1 114 ? 19.261 -9.426 9.200 1.00 97.69 114 ALA A N 1
ATOM 880 C CA . ALA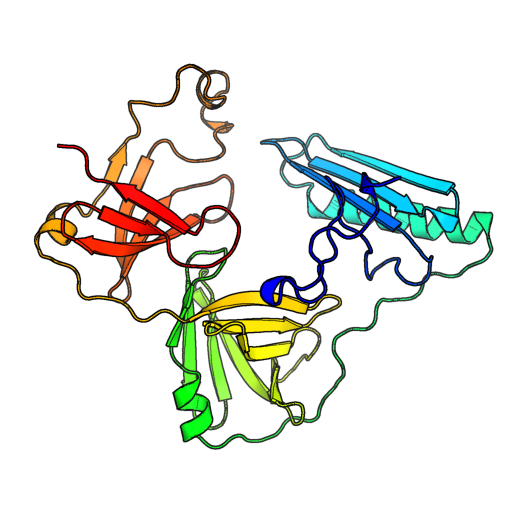 A 1 114 ? 18.351 -10.368 8.556 1.00 97.69 114 ALA A CA 1
ATOM 881 C C . ALA A 1 114 ? 17.121 -9.681 7.932 1.00 97.69 114 ALA A C 1
ATOM 883 O O . ALA A 1 114 ? 16.608 -10.163 6.917 1.00 97.69 114 ALA A O 1
ATOM 884 N N . LEU A 1 115 ? 16.679 -8.547 8.488 1.00 98.12 115 LEU A N 1
ATOM 885 C CA . LEU A 1 115 ? 15.564 -7.740 7.972 1.00 98.12 115 LEU A CA 1
ATOM 886 C C . LEU A 1 115 ? 15.977 -6.772 6.854 1.00 98.12 115 LEU A C 1
ATOM 888 O O . LEU A 1 115 ? 15.123 -6.299 6.099 1.00 98.12 115 LEU A O 1
ATOM 892 N N . ALA A 1 116 ? 17.270 -6.467 6.725 1.00 98.19 116 ALA A N 1
ATOM 893 C CA . ALA A 1 116 ? 17.771 -5.560 5.702 1.00 98.19 116 ALA A CA 1
ATOM 894 C C . ALA A 1 116 ? 17.547 -6.125 4.289 1.00 98.19 116 ALA A C 1
ATOM 896 O O . ALA A 1 116 ? 17.686 -7.323 4.027 1.00 98.19 116 ALA A O 1
ATOM 897 N N . GLY A 1 117 ? 17.210 -5.255 3.343 1.00 97.75 117 GLY A N 1
ATOM 898 C CA . GLY A 1 117 ? 16.953 -5.660 1.969 1.00 97.75 117 GLY A CA 1
ATOM 899 C C . GLY A 1 117 ? 16.115 -4.666 1.185 1.00 97.75 117 GLY A C 1
ATOM 900 O O . GLY A 1 117 ? 15.823 -3.557 1.636 1.00 97.75 117 GLY A O 1
ATOM 901 N N . ILE A 1 118 ? 15.742 -5.092 -0.016 1.00 98.06 118 ILE A N 1
ATOM 902 C CA . ILE A 1 118 ? 14.840 -4.361 -0.899 1.00 98.06 118 ILE A CA 1
ATOM 903 C C . ILE A 1 118 ? 13.435 -4.919 -0.702 1.00 98.06 118 ILE A C 1
ATOM 905 O O . ILE A 1 118 ? 13.241 -6.135 -0.705 1.00 98.06 118 ILE A O 1
ATOM 909 N N . TYR A 1 119 ? 12.461 -4.027 -0.558 1.00 97.94 119 TYR A N 1
ATOM 910 C CA . TYR A 1 119 ? 11.050 -4.374 -0.446 1.00 97.94 119 TYR A CA 1
ATOM 911 C C . TYR A 1 119 ? 10.284 -3.695 -1.574 1.00 97.94 119 TYR A C 1
ATOM 913 O O . TYR A 1 119 ? 10.313 -2.476 -1.699 1.00 97.94 119 TYR A O 1
ATOM 921 N N . VAL A 1 120 ? 9.601 -4.467 -2.413 1.00 97.25 120 VAL A N 1
ATOM 922 C CA . VAL A 1 120 ? 8.769 -3.942 -3.499 1.00 97.25 120 VAL A CA 1
ATOM 923 C C . VAL A 1 120 ? 7.445 -3.471 -2.908 1.00 97.25 120 VAL A C 1
ATOM 925 O O . VAL A 1 120 ? 6.723 -4.253 -2.287 1.00 97.25 120 VAL A O 1
ATOM 928 N N . THR A 1 121 ? 7.131 -2.192 -3.096 1.00 94.88 121 THR A N 1
ATOM 929 C CA . THR A 1 121 ? 5.972 -1.508 -2.504 1.00 94.88 121 THR A CA 1
ATOM 930 C C . THR A 1 121 ? 5.036 -0.971 -3.587 1.00 94.88 121 THR A C 1
ATOM 932 O O . THR A 1 121 ? 5.317 -1.035 -4.788 1.00 94.88 121 THR A O 1
ATOM 935 N N . GLY A 1 122 ? 3.904 -0.389 -3.181 1.00 89.06 122 GLY A N 1
ATOM 936 C CA . GLY A 1 122 ? 2.993 0.288 -4.112 1.00 89.06 122 GLY A CA 1
ATOM 937 C C . GLY A 1 122 ? 3.661 1.411 -4.923 1.00 89.06 122 GLY A C 1
ATOM 938 O O . GLY A 1 122 ? 3.283 1.625 -6.073 1.00 89.06 122 GLY A O 1
ATOM 939 N N . GLY A 1 123 ? 4.679 2.074 -4.359 1.00 88.81 123 GLY A N 1
ATOM 940 C CA . GLY A 1 123 ? 5.441 3.156 -5.000 1.00 88.81 123 GLY A CA 1
ATOM 941 C C . GLY A 1 123 ? 6.636 2.696 -5.845 1.00 88.81 123 GLY A C 1
ATOM 942 O O . GLY A 1 123 ? 7.398 3.530 -6.331 1.00 88.81 123 GLY A O 1
ATOM 943 N N . GLY A 1 124 ? 6.832 1.386 -6.009 1.00 93.38 124 GLY A N 1
ATOM 944 C CA . GLY A 1 124 ? 8.000 0.804 -6.665 1.00 93.38 124 GLY A CA 1
ATOM 945 C C . GLY A 1 124 ? 8.754 -0.078 -5.692 1.00 93.38 124 GLY A C 1
ATOM 946 O O . GLY A 1 124 ? 8.433 -1.252 -5.552 1.00 93.38 124 GLY A O 1
ATOM 947 N N . TYR A 1 125 ? 9.747 0.477 -5.010 1.00 95.94 125 TYR A N 1
ATOM 948 C CA . TYR A 1 125 ? 10.493 -0.239 -3.987 1.00 95.94 125 TYR A CA 1
ATOM 949 C C . TYR A 1 125 ? 11.048 0.716 -2.941 1.00 95.94 125 TYR A C 1
ATOM 951 O O . TYR A 1 125 ? 11.274 1.900 -3.206 1.00 95.94 125 TYR A O 1
ATOM 959 N N . ASP A 1 126 ? 11.302 0.137 -1.782 1.00 97.19 126 ASP A N 1
ATOM 960 C CA . ASP A 1 126 ? 11.922 0.751 -0.632 1.00 97.19 126 ASP A CA 1
ATOM 961 C C . ASP A 1 126 ? 13.180 -0.048 -0.261 1.00 97.19 126 ASP A C 1
ATOM 963 O O . ASP A 1 126 ? 13.299 -1.240 -0.565 1.00 97.19 126 ASP A O 1
ATOM 967 N N . ILE A 1 127 ? 14.124 0.606 0.411 1.00 98.12 127 ILE A N 1
ATOM 968 C CA . ILE A 1 127 ? 15.361 -0.015 0.890 1.00 98.12 127 ILE A CA 1
ATOM 969 C C . ILE A 1 127 ? 15.384 0.066 2.412 1.00 98.12 127 ILE A C 1
ATOM 971 O O . ILE A 1 127 ? 15.266 1.150 2.984 1.00 98.12 127 ILE A O 1
ATOM 975 N N . VAL A 1 128 ? 15.584 -1.077 3.061 1.00 98.56 128 VAL A N 1
ATOM 976 C CA . VAL A 1 128 ? 15.799 -1.186 4.504 1.00 98.56 128 VAL A CA 1
ATOM 977 C C . VAL A 1 128 ? 17.250 -1.575 4.748 1.00 98.56 128 VAL A C 1
ATOM 979 O O . VAL A 1 128 ? 17.733 -2.576 4.218 1.00 98.56 128 VAL A O 1
ATOM 982 N N . LYS A 1 129 ? 17.958 -0.789 5.555 1.00 98.44 129 LYS A N 1
ATOM 983 C CA . LYS A 1 129 ? 19.341 -1.049 5.961 1.00 98.44 129 LYS A CA 1
ATOM 984 C C . LYS A 1 129 ? 19.415 -1.256 7.462 1.00 98.44 129 LYS A C 1
ATOM 986 O O . LYS A 1 129 ? 18.793 -0.521 8.226 1.00 98.44 129 LYS A O 1
ATOM 991 N N . ALA A 1 130 ? 20.227 -2.216 7.882 1.00 98.31 130 ALA A N 1
ATOM 992 C CA . ALA A 1 130 ? 20.582 -2.361 9.282 1.00 98.31 130 ALA A CA 1
ATOM 993 C C . ALA A 1 130 ? 21.617 -1.303 9.672 1.00 98.31 130 ALA A C 1
ATOM 995 O O . ALA A 1 130 ? 22.641 -1.134 9.010 1.00 98.31 130 ALA A O 1
ATOM 996 N N . MET A 1 131 ? 21.349 -0.612 10.771 1.00 96.88 131 MET A N 1
ATOM 997 C CA . MET A 1 131 ? 22.263 0.307 11.438 1.00 96.88 131 MET A CA 1
ATOM 998 C C . MET A 1 131 ? 22.489 -0.198 12.868 1.00 96.88 131 MET A C 1
ATOM 1000 O O . MET A 1 131 ? 21.656 -0.947 13.377 1.00 96.88 131 MET A O 1
ATOM 1004 N N . PRO A 1 132 ? 23.552 0.231 13.571 1.00 94.88 132 PRO A N 1
ATOM 1005 C CA . PRO A 1 132 ? 23.728 -0.125 14.976 1.00 94.88 132 PRO A CA 1
ATOM 1006 C C . PRO A 1 132 ? 22.476 0.203 15.812 1.00 94.88 132 PRO A C 1
ATOM 1008 O O . PRO A 1 132 ? 22.121 1.376 15.996 1.00 94.88 132 PRO A O 1
ATOM 1011 N N . GLY A 1 133 ? 21.798 -0.852 16.276 1.00 93.50 133 GLY A N 1
ATOM 1012 C CA . GLY A 1 133 ? 20.607 -0.793 17.131 1.00 93.50 133 GLY A CA 1
ATOM 1013 C C . GLY A 1 133 ? 19.338 -0.215 16.488 1.00 93.50 133 GLY A C 1
ATOM 1014 O O . GLY A 1 133 ? 18.452 0.220 17.218 1.00 93.50 133 GLY A O 1
ATOM 1015 N N . ALA A 1 134 ? 19.252 -0.130 15.157 1.00 97.62 134 ALA A N 1
ATOM 1016 C CA . ALA A 1 134 ? 18.066 0.370 14.455 1.00 97.62 134 ALA A CA 1
ATOM 1017 C C . ALA A 1 134 ? 18.019 -0.089 12.993 1.00 97.62 134 ALA A C 1
ATOM 1019 O O . ALA A 1 134 ? 19.013 -0.548 12.436 1.00 97.62 134 ALA A O 1
ATOM 1020 N N . LEU A 1 135 ? 16.884 0.139 12.340 1.00 98.56 135 LEU A N 1
ATOM 1021 C CA . LEU A 1 135 ? 16.788 0.101 10.885 1.00 98.56 135 LEU A CA 1
ATOM 1022 C C . LEU A 1 135 ? 16.758 1.525 10.321 1.00 98.56 135 LEU A C 1
ATOM 1024 O O . LEU A 1 135 ? 16.248 2.460 10.940 1.00 98.56 135 LEU A O 1
ATOM 1028 N N . GLU A 1 136 ? 17.310 1.694 9.131 1.00 98.56 136 GLU A N 1
ATOM 1029 C CA . GLU A 1 136 ? 17.111 2.861 8.283 1.00 98.56 136 GLU A CA 1
ATOM 1030 C C . GLU A 1 136 ? 16.216 2.440 7.117 1.00 98.56 136 GLU A C 1
ATOM 1032 O O . GLU A 1 136 ? 16.550 1.511 6.386 1.00 98.56 136 GLU A O 1
ATOM 1037 N N . TRP A 1 137 ? 15.074 3.102 6.954 1.00 98.25 137 TRP A N 1
ATOM 1038 C CA . TRP A 1 137 ? 14.131 2.835 5.873 1.00 98.25 137 TRP A CA 1
ATOM 1039 C C . TRP A 1 137 ? 14.091 4.028 4.920 1.00 98.25 137 TRP A C 1
ATOM 1041 O O . TRP A 1 137 ? 13.686 5.125 5.307 1.00 98.25 137 TRP A O 1
ATOM 1051 N N . THR A 1 138 ? 14.501 3.803 3.673 1.00 97.75 138 THR A N 1
ATOM 1052 C CA . THR A 1 138 ? 14.384 4.753 2.565 1.00 97.75 138 THR A CA 1
ATOM 1053 C C . THR A 1 138 ? 13.216 4.350 1.673 1.00 97.75 138 THR A C 1
ATOM 1055 O O . THR A 1 138 ? 13.257 3.303 1.026 1.00 97.75 138 THR A O 1
ATOM 1058 N N . GLY A 1 139 ? 12.177 5.181 1.635 1.00 94.44 139 GLY A N 1
ATOM 1059 C CA . GLY A 1 139 ? 11.020 4.965 0.770 1.00 94.44 139 GLY A CA 1
ATOM 1060 C C . GLY A 1 139 ? 11.301 5.306 -0.696 1.00 94.44 139 GLY A C 1
ATOM 1061 O O . GLY A 1 139 ? 12.265 6.004 -1.012 1.00 94.44 139 GLY A O 1
ATOM 1062 N N . SER A 1 140 ? 10.409 4.891 -1.594 1.00 88.94 140 SER A N 1
ATOM 1063 C CA . SER A 1 140 ? 10.474 5.183 -3.040 1.00 88.94 140 SER A CA 1
ATOM 1064 C C . SER A 1 140 ? 10.669 6.666 -3.424 1.00 88.94 140 SER A C 1
ATOM 1066 O O . SER A 1 140 ? 11.231 6.961 -4.482 1.00 88.94 140 SER A O 1
ATOM 1068 N N . THR A 1 141 ? 10.274 7.623 -2.579 1.00 87.00 141 THR A N 1
ATOM 1069 C CA . THR A 1 141 ? 10.519 9.065 -2.790 1.00 87.00 141 THR A CA 1
ATOM 1070 C C . THR A 1 141 ? 11.951 9.509 -2.467 1.00 87.00 141 THR A C 1
ATOM 1072 O O . THR A 1 141 ? 12.292 10.670 -2.679 1.00 87.00 141 THR A O 1
ATOM 1075 N N . GLY A 1 142 ? 12.786 8.616 -1.931 1.00 89.88 142 GLY A N 1
ATOM 1076 C CA . GLY A 1 142 ? 14.116 8.921 -1.404 1.00 89.88 142 GLY A CA 1
ATOM 1077 C C . GLY A 1 142 ? 14.105 9.472 0.025 1.00 89.88 142 GLY A C 1
ATOM 1078 O O . GLY A 1 142 ? 15.165 9.779 0.565 1.00 89.88 142 GLY A O 1
ATOM 1079 N N . THR A 1 143 ? 12.933 9.607 0.655 1.00 92.81 143 THR A N 1
ATOM 1080 C CA . THR A 1 143 ? 12.833 10.013 2.062 1.00 92.81 143 THR A CA 1
ATOM 1081 C C . THR A 1 143 ? 13.299 8.877 2.963 1.00 92.81 143 THR A C 1
ATOM 1083 O O . THR A 1 143 ? 12.810 7.754 2.852 1.00 92.81 143 THR A O 1
ATOM 1086 N N . THR A 1 144 ? 14.214 9.192 3.875 1.00 96.62 144 THR A N 1
ATOM 1087 C CA . THR A 1 144 ? 14.790 8.236 4.821 1.00 96.62 144 THR A CA 1
ATOM 1088 C C . THR A 1 144 ? 14.300 8.509 6.236 1.00 96.62 144 THR A C 1
ATOM 1090 O O . THR A 1 144 ? 14.261 9.662 6.666 1.00 96.62 144 THR A O 1
ATOM 1093 N N . GLN A 1 145 ? 13.976 7.451 6.977 1.00 96.44 145 G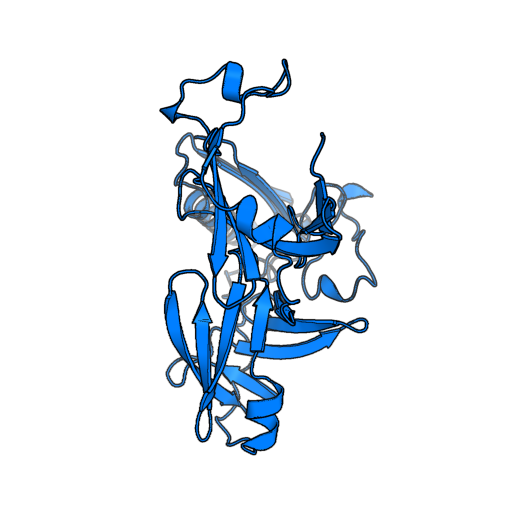LN A N 1
ATOM 1094 C CA . GLN A 1 145 ? 13.627 7.522 8.393 1.00 96.44 145 GLN A CA 1
ATOM 1095 C C . GLN A 1 145 ? 14.316 6.429 9.211 1.00 96.44 145 GLN A C 1
ATOM 1097 O O . GLN A 1 145 ? 14.551 5.318 8.733 1.00 96.44 145 GLN A O 1
ATOM 1102 N N . ARG A 1 146 ? 14.624 6.754 10.469 1.00 97.81 146 ARG A N 1
ATOM 1103 C CA . ARG A 1 146 ? 15.152 5.800 11.446 1.00 97.81 146 ARG A CA 1
ATOM 1104 C C . ARG A 1 146 ? 13.998 5.071 12.123 1.00 97.81 146 ARG A C 1
ATOM 1106 O O . ARG A 1 146 ? 13.048 5.702 12.576 1.00 97.81 146 ARG A O 1
ATOM 1113 N N . LEU A 1 147 ? 14.132 3.759 12.235 1.00 98.31 147 LEU A N 1
ATOM 1114 C CA . LEU A 1 147 ? 13.189 2.863 12.879 1.00 98.31 147 LEU A CA 1
ATOM 1115 C C . LEU A 1 147 ? 13.853 2.186 14.081 1.00 98.31 147 LEU A C 1
ATOM 1117 O O . LEU A 1 147 ? 14.884 1.527 13.938 1.00 98.31 147 LEU A O 1
ATOM 1121 N N . VAL A 1 148 ? 13.268 2.345 15.263 1.00 98.06 148 VAL A N 1
ATOM 1122 C CA . VAL A 1 148 ? 13.727 1.714 16.509 1.00 98.06 148 VAL A CA 1
ATOM 1123 C C . VAL A 1 148 ? 12.852 0.512 16.841 1.00 98.06 148 VAL A C 1
ATOM 1125 O O . VAL A 1 148 ? 11.645 0.551 16.598 1.00 98.06 148 VAL A O 1
ATOM 1128 N N . SER A 1 149 ? 13.455 -0.549 17.378 1.00 98.06 149 SER A N 1
ATOM 1129 C CA . SER A 1 149 ? 12.725 -1.755 17.770 1.00 98.06 149 SER A CA 1
ATOM 1130 C C . SER A 1 149 ? 11.859 -1.509 19.005 1.00 98.06 149 SER A C 1
ATOM 1132 O O . SER A 1 149 ? 12.218 -0.742 19.901 1.00 98.06 149 SER A O 1
ATOM 1134 N N . LEU A 1 150 ? 10.734 -2.208 19.076 1.00 98.06 150 LEU A N 1
ATOM 1135 C CA . LEU A 1 150 ? 9.769 -2.176 20.169 1.00 98.06 150 LEU A CA 1
ATOM 1136 C C . LEU A 1 150 ? 9.647 -3.565 20.818 1.00 98.06 150 LEU A C 1
ATOM 1138 O O . LEU A 1 150 ? 9.896 -4.588 20.177 1.00 98.06 150 LEU A O 1
ATOM 1142 N N . GLU A 1 151 ? 9.257 -3.624 22.094 1.00 97.62 151 GLU A N 1
ATOM 1143 C CA . GLU A 1 151 ? 9.099 -4.888 22.842 1.00 97.62 151 GLU A CA 1
ATOM 1144 C C . GLU A 1 151 ? 8.054 -5.836 22.230 1.00 97.62 151 GLU A C 1
ATOM 1146 O O . GLU A 1 151 ? 8.135 -7.048 22.410 1.00 97.62 151 GLU A O 1
ATOM 1151 N N . ASN A 1 152 ? 7.085 -5.301 21.485 1.00 96.50 152 ASN A N 1
ATOM 1152 C CA . ASN A 1 152 ? 6.061 -6.076 20.780 1.00 96.50 152 ASN A CA 1
ATOM 1153 C C . ASN A 1 152 ? 6.549 -6.705 19.457 1.00 96.50 152 ASN A C 1
ATOM 1155 O O . ASN A 1 152 ? 5.742 -7.266 18.719 1.00 96.50 152 ASN A O 1
ATOM 1159 N N . GLY A 1 153 ? 7.840 -6.583 19.147 1.00 96.50 153 GLY A N 1
ATOM 1160 C CA . GLY A 1 153 ? 8.465 -7.123 17.944 1.00 96.50 153 GLY A CA 1
ATOM 1161 C C . GLY A 1 153 ? 8.258 -6.309 16.671 1.00 96.50 153 GLY A C 1
ATOM 1162 O O . GLY A 1 153 ? 8.457 -6.813 15.569 1.00 96.50 153 GLY A O 1
ATOM 1163 N N . ARG A 1 154 ? 7.863 -5.045 16.821 1.00 98.00 154 ARG A N 1
ATOM 1164 C CA . ARG A 1 154 ? 7.672 -4.097 15.721 1.00 98.00 154 ARG A CA 1
ATOM 1165 C C . ARG A 1 154 ? 8.710 -2.987 15.772 1.00 98.00 154 ARG A C 1
ATOM 1167 O O . ARG A 1 154 ? 9.527 -2.908 16.685 1.00 98.00 154 ARG A O 1
ATOM 1174 N N . PHE A 1 155 ? 8.644 -2.104 14.791 1.00 98.44 155 PHE A N 1
ATOM 1175 C CA . PHE A 1 155 ? 9.517 -0.958 14.639 1.00 98.44 155 PHE A CA 1
ATOM 1176 C C . PHE A 1 155 ? 8.700 0.317 14.480 1.00 98.44 155 PHE A C 1
ATOM 1178 O O . PHE A 1 155 ? 7.644 0.299 13.857 1.00 98.44 155 PHE A O 1
ATOM 1185 N N . ALA A 1 156 ? 9.187 1.439 14.992 1.00 98.19 156 ALA A N 1
ATOM 1186 C CA . ALA A 1 156 ? 8.534 2.735 14.811 1.00 98.19 156 ALA A CA 1
ATOM 1187 C C . ALA A 1 156 ? 9.557 3.864 14.713 1.00 98.19 156 ALA A C 1
ATOM 1189 O O . ALA A 1 156 ? 10.745 3.665 14.971 1.00 98.19 156 ALA A O 1
ATOM 1190 N N . SER A 1 157 ? 9.091 5.064 14.365 1.00 96.81 157 SER A N 1
ATOM 1191 C CA . SER A 1 157 ? 9.905 6.266 14.542 1.00 96.81 157 SER A CA 1
ATOM 1192 C C . SER A 1 157 ? 10.233 6.446 16.034 1.00 96.81 157 SER A C 1
ATOM 1194 O O . SER A 1 157 ? 9.373 6.180 16.878 1.00 96.81 157 SER A O 1
ATOM 1196 N N . PRO A 1 158 ? 11.444 6.907 16.400 1.00 95.62 158 PRO A N 1
ATOM 1197 C CA . PRO A 1 158 ? 11.799 7.139 17.801 1.00 95.62 158 PRO A CA 1
ATOM 1198 C C . PRO A 1 158 ? 10.861 8.128 18.509 1.00 95.62 158 PRO A C 1
ATOM 1200 O O . PRO A 1 158 ? 10.651 7.998 19.714 1.00 95.62 158 PRO A O 1
ATOM 1203 N N . ASP A 1 159 ? 10.272 9.065 17.761 1.00 95.25 159 ASP A N 1
ATOM 1204 C CA . ASP A 1 159 ? 9.454 10.153 18.307 1.00 95.25 159 ASP A CA 1
ATOM 1205 C C . ASP A 1 159 ? 7.938 9.906 18.182 1.00 95.25 159 ASP A C 1
ATOM 1207 O O . ASP A 1 159 ? 7.144 10.664 18.735 1.00 95.25 159 ASP A O 1
ATOM 1211 N N . SER A 1 160 ? 7.506 8.868 17.452 1.00 95.44 160 SER A N 1
ATOM 1212 C CA . SER A 1 160 ? 6.082 8.559 17.259 1.00 95.44 160 SER A CA 1
ATOM 1213 C C . SER A 1 160 ? 5.840 7.085 16.933 1.00 95.44 160 SER A C 1
ATOM 1215 O O . SER A 1 160 ? 6.498 6.508 16.069 1.00 95.44 160 SER A O 1
ATOM 1217 N N . GLN A 1 161 ? 4.829 6.505 17.587 1.00 95.94 161 GLN A N 1
ATOM 1218 C CA . GLN A 1 161 ? 4.347 5.139 17.348 1.00 95.94 161 GLN A CA 1
ATOM 1219 C C . GLN A 1 161 ? 2.972 5.088 16.670 1.00 95.94 161 GLN A C 1
ATOM 1221 O O . GLN A 1 161 ? 2.368 4.023 16.624 1.00 95.94 161 GLN A O 1
ATOM 1226 N N . GLU A 1 162 ? 2.473 6.200 16.115 1.00 95.38 162 GLU A N 1
ATOM 1227 C CA . GLU A 1 162 ? 1.216 6.216 15.338 1.00 95.38 162 GLU A CA 1
ATOM 1228 C C . GLU A 1 162 ? 1.264 5.291 14.113 1.00 95.38 162 GLU A C 1
ATOM 1230 O O . GLU A 1 162 ? 0.234 4.861 13.590 1.00 95.38 162 GLU A O 1
ATOM 1235 N N . PHE A 1 163 ? 2.479 4.987 13.658 1.00 96.69 163 PHE A N 1
ATOM 1236 C CA . PHE A 1 163 ? 2.756 3.991 12.646 1.00 96.69 163 PHE A CA 1
ATOM 1237 C C . PHE A 1 163 ? 3.834 3.041 13.142 1.00 96.69 163 PHE A C 1
ATOM 1239 O O . PHE A 1 163 ? 4.939 3.472 13.474 1.00 96.69 163 PHE A O 1
ATOM 1246 N N . GLN A 1 164 ? 3.508 1.753 13.161 1.00 98.31 164 GLN A N 1
ATOM 1247 C CA . GLN A 1 164 ? 4.465 0.695 13.460 1.00 98.31 164 GLN A CA 1
ATOM 1248 C C . GLN A 1 164 ? 4.632 -0.211 12.241 1.00 98.31 164 GLN A C 1
ATOM 1250 O O . GLN A 1 164 ? 3.677 -0.452 11.503 1.00 98.31 164 GLN A O 1
ATOM 1255 N N . ILE A 1 165 ? 5.839 -0.722 12.044 1.00 98.38 165 ILE A N 1
ATOM 1256 C CA . ILE A 1 165 ? 6.203 -1.663 10.993 1.00 98.38 165 ILE A CA 1
ATOM 1257 C C . ILE A 1 165 ? 6.542 -3.006 11.620 1.00 98.38 165 ILE A C 1
ATOM 1259 O O . ILE A 1 165 ? 7.280 -3.080 12.597 1.00 98.38 165 ILE A O 1
ATOM 1263 N N . GLU A 1 166 ? 6.029 -4.071 11.036 1.00 98.38 166 GLU A N 1
ATOM 1264 C CA . GLU A 1 166 ? 6.379 -5.446 11.353 1.00 98.38 166 GLU A CA 1
ATOM 1265 C C . GLU A 1 166 ? 6.991 -6.093 10.111 1.00 98.38 166 GLU A C 1
ATOM 1267 O O . GLU A 1 166 ? 6.515 -5.876 8.996 1.00 98.38 166 GLU A O 1
ATOM 1272 N N . PHE A 1 167 ? 8.039 -6.884 10.308 1.00 98.38 167 PHE A N 1
ATOM 1273 C CA . PHE A 1 167 ? 8.607 -7.739 9.273 1.00 98.38 167 PHE A CA 1
ATOM 1274 C C . PHE A 1 167 ? 8.265 -9.178 9.632 1.00 98.38 167 PHE A C 1
ATOM 1276 O O . PHE A 1 167 ? 8.540 -9.609 10.751 1.00 98.38 167 PHE A O 1
ATOM 1283 N N . SER A 1 168 ? 7.623 -9.896 8.718 1.00 97.50 168 SER A N 1
ATOM 1284 C CA . SER A 1 168 ? 7.097 -11.230 9.002 1.00 97.50 168 SER A CA 1
ATOM 1285 C C . SER A 1 168 ? 7.023 -12.072 7.736 1.00 97.50 168 SER A C 1
ATOM 1287 O O . SER A 1 168 ? 6.998 -11.533 6.630 1.00 97.50 168 SER A O 1
ATOM 1289 N N . GLU A 1 169 ? 6.951 -13.388 7.902 1.00 97.50 169 GLU A N 1
ATOM 1290 C CA . GLU A 1 169 ? 6.645 -14.312 6.815 1.00 97.50 169 GLU A CA 1
ATOM 1291 C C . GLU A 1 169 ? 5.140 -14.619 6.828 1.00 97.50 169 GLU A C 1
ATOM 1293 O O . GLU A 1 169 ? 4.597 -15.120 7.815 1.00 97.50 169 GLU A O 1
ATOM 1298 N N . VAL A 1 170 ? 4.444 -14.327 5.729 1.00 96.75 170 VAL A N 1
ATOM 1299 C CA . VAL A 1 170 ? 3.009 -14.596 5.578 1.00 96.75 170 VAL A CA 1
ATOM 1300 C C . VAL A 1 170 ? 2.774 -15.362 4.285 1.00 96.75 170 VAL A C 1
ATOM 1302 O O . VAL A 1 170 ? 2.965 -14.831 3.197 1.00 96.75 170 VAL A O 1
ATOM 1305 N N . SER A 1 171 ? 2.288 -16.603 4.396 1.00 94.25 171 SER A N 1
ATOM 1306 C CA . SER A 1 171 ? 2.073 -17.496 3.241 1.00 94.25 171 SER A CA 1
ATOM 1307 C C . SER A 1 171 ? 3.339 -17.682 2.391 1.00 94.25 171 SER A C 1
ATOM 1309 O O . SER A 1 171 ? 3.289 -17.488 1.177 1.00 94.25 171 SER A O 1
ATOM 1311 N N . GLU A 1 172 ? 4.460 -18.024 3.043 1.00 95.44 172 GLU A N 1
ATOM 1312 C CA . GLU A 1 172 ? 5.778 -18.245 2.412 1.00 95.44 172 GLU A CA 1
ATOM 1313 C C . GLU A 1 172 ? 6.356 -16.990 1.727 1.00 95.44 172 GLU A C 1
ATOM 1315 O O . GLU A 1 172 ? 7.168 -17.078 0.804 1.00 95.44 172 GLU A O 1
ATOM 1320 N N . ARG A 1 173 ? 5.914 -15.799 2.150 1.00 95.62 173 ARG A N 1
ATOM 1321 C CA . ARG A 1 173 ? 6.392 -14.510 1.637 1.00 95.62 173 ARG A CA 1
ATOM 1322 C C . ARG A 1 173 ? 6.909 -13.651 2.770 1.00 95.62 173 ARG A C 1
ATOM 1324 O O . ARG A 1 173 ? 6.157 -13.335 3.689 1.00 95.62 173 ARG A O 1
ATOM 1331 N N . ASP A 1 174 ? 8.145 -13.197 2.639 1.00 97.75 174 ASP A N 1
ATOM 1332 C CA . ASP A 1 174 ? 8.707 -12.160 3.497 1.00 97.75 174 ASP A CA 1
ATOM 1333 C C . ASP A 1 174 ? 8.048 -10.816 3.171 1.00 97.75 174 ASP A C 1
ATOM 1335 O O . ASP A 1 174 ? 8.176 -10.292 2.059 1.00 97.75 174 ASP A O 1
ATOM 1339 N N . VAL A 1 175 ? 7.337 -10.241 4.135 1.00 97.94 175 VAL A N 1
ATOM 1340 C CA . VAL A 1 175 ? 6.553 -9.022 3.948 1.00 97.94 175 VAL A CA 1
ATOM 1341 C C . VAL A 1 175 ? 6.833 -7.980 5.021 1.00 97.94 175 VAL A C 1
ATOM 1343 O O . VAL A 1 175 ? 7.129 -8.284 6.176 1.00 97.94 175 VAL A O 1
ATOM 1346 N N . MET A 1 176 ? 6.681 -6.722 4.619 1.00 98.06 176 MET A N 1
ATOM 1347 C CA . MET A 1 176 ? 6.607 -5.574 5.508 1.00 98.06 176 MET A CA 1
ATOM 1348 C C . MET A 1 176 ? 5.136 -5.217 5.725 1.00 98.06 176 MET A C 1
ATOM 1350 O O . MET A 1 176 ? 4.397 -4.975 4.766 1.00 98.06 176 MET A O 1
ATOM 1354 N N . ILE A 1 177 ? 4.713 -5.182 6.984 1.00 98.31 177 ILE A N 1
ATOM 1355 C CA . ILE A 1 177 ? 3.331 -4.969 7.415 1.00 98.31 177 ILE A CA 1
ATOM 1356 C C . ILE A 1 177 ? 3.271 -3.663 8.201 1.00 98.31 177 ILE A C 1
ATOM 1358 O O . ILE A 1 177 ? 4.041 -3.438 9.130 1.00 98.31 177 ILE A O 1
ATOM 1362 N N . GLY A 1 178 ? 2.346 -2.790 7.827 1.00 97.69 178 GLY A N 1
ATOM 1363 C CA . GLY A 1 178 ? 2.118 -1.506 8.468 1.00 97.69 178 GLY A CA 1
ATOM 1364 C C . GLY A 1 178 ? 0.932 -1.579 9.415 1.00 97.69 178 GLY A C 1
ATOM 1365 O O . GLY A 1 178 ? -0.129 -2.077 9.045 1.00 97.69 178 GLY A O 1
ATOM 1366 N N . HIS A 1 179 ? 1.098 -1.034 10.614 1.00 97.69 179 HIS A N 1
ATOM 1367 C CA . HIS A 1 179 ? 0.075 -0.958 11.652 1.00 97.69 179 HIS A CA 1
ATOM 1368 C C . HIS A 1 179 ? -0.232 0.507 11.968 1.00 97.69 179 HIS A C 1
ATOM 1370 O O . HIS A 1 179 ? 0.631 1.237 12.458 1.00 97.69 179 HIS A O 1
ATOM 1376 N N . ARG A 1 180 ? -1.464 0.928 11.674 1.00 95.06 180 ARG A N 1
ATOM 1377 C CA . ARG A 1 180 ? -2.083 2.204 12.078 1.00 95.06 180 ARG A CA 1
ATOM 1378 C C . ARG A 1 180 ? -3.436 1.889 12.732 1.00 95.06 180 ARG A C 1
ATOM 1380 O O . ARG A 1 180 ? -3.564 0.872 13.403 1.00 95.06 180 ARG A O 1
ATOM 1387 N N . THR A 1 181 ? -4.457 2.702 12.467 1.00 93.00 181 THR A N 1
ATOM 1388 C CA . THR A 1 181 ? -5.870 2.355 12.696 1.00 93.00 181 THR A CA 1
ATOM 1389 C C . THR A 1 181 ? -6.297 1.102 11.920 1.00 93.00 181 THR A C 1
ATOM 1391 O O . THR A 1 181 ? -7.199 0.385 12.339 1.00 93.00 181 THR A O 1
ATOM 1394 N N . ARG A 1 182 ? -5.621 0.804 10.801 1.00 92.06 182 ARG A N 1
ATOM 1395 C CA . ARG A 1 182 ? -5.684 -0.479 10.086 1.00 92.06 182 ARG A CA 1
ATOM 1396 C C . ARG A 1 182 ? -4.315 -1.132 10.003 1.00 92.06 182 ARG A C 1
ATOM 1398 O O . ARG A 1 182 ? -3.296 -0.442 9.934 1.00 92.06 182 ARG A O 1
ATOM 1405 N N . THR A 1 183 ? -4.321 -2.456 9.916 1.00 95.69 183 THR A N 1
ATOM 1406 C CA . THR A 1 183 ? -3.145 -3.259 9.583 1.00 95.69 183 THR A CA 1
ATOM 1407 C C . THR A 1 183 ? -3.209 -3.653 8.115 1.00 95.69 183 THR A C 1
ATOM 1409 O O . THR A 1 183 ? -4.237 -4.132 7.635 1.00 95.69 183 THR A O 1
ATOM 1412 N N . GLY A 1 184 ? -2.114 -3.474 7.386 1.00 95.19 184 GLY A N 1
ATOM 1413 C CA . GLY A 1 184 ? -2.070 -3.814 5.971 1.00 95.19 184 GLY A CA 1
ATOM 1414 C C . GLY A 1 184 ? -0.661 -4.020 5.448 1.00 95.19 184 GLY A C 1
ATOM 1415 O O . GLY A 1 184 ? 0.327 -3.647 6.077 1.00 95.19 184 GLY A O 1
ATOM 1416 N N . LEU A 1 185 ? -0.587 -4.615 4.265 1.00 95.38 185 LEU A N 1
ATOM 1417 C CA . LEU A 1 185 ? 0.665 -4.842 3.567 1.00 95.38 185 LEU A CA 1
ATOM 1418 C C . LEU A 1 185 ? 1.299 -3.518 3.115 1.00 95.38 185 LEU A C 1
ATOM 1420 O O . LEU A 1 185 ? 0.618 -2.662 2.549 1.00 95.38 185 LEU A O 1
ATOM 1424 N N . VAL A 1 186 ? 2.609 -3.377 3.311 1.00 95.75 186 VAL A N 1
ATOM 1425 C CA . VAL A 1 186 ? 3.403 -2.252 2.791 1.00 95.75 186 VAL A CA 1
ATOM 1426 C C . VAL A 1 186 ? 4.274 -2.690 1.615 1.00 95.75 186 VAL A C 1
ATOM 1428 O O . VAL A 1 186 ? 4.338 -1.986 0.605 1.00 95.75 186 VAL A O 1
ATOM 1431 N N . GLY A 1 187 ? 4.910 -3.859 1.711 1.00 96.00 187 GLY A N 1
ATOM 1432 C CA . GLY A 1 187 ? 5.742 -4.392 0.635 1.00 96.00 187 GLY A CA 1
ATOM 1433 C C . GLY A 1 187 ? 6.145 -5.849 0.818 1.00 96.00 187 GLY A C 1
ATOM 1434 O O . GLY A 1 187 ? 5.979 -6.419 1.892 1.00 96.00 187 GLY A O 1
ATOM 1435 N N . GLU A 1 188 ? 6.685 -6.436 -0.243 1.00 97.44 188 GLU A N 1
ATOM 1436 C CA . GLU A 1 188 ? 7.226 -7.801 -0.278 1.00 97.44 188 GLU A CA 1
ATOM 1437 C C . GLU A 1 188 ? 8.744 -7.743 -0.465 1.00 97.44 188 GLU A C 1
ATOM 1439 O O . GLU A 1 188 ? 9.228 -6.968 -1.293 1.00 97.44 188 GLU A O 1
ATOM 1444 N N . ARG A 1 189 ? 9.503 -8.557 0.274 1.00 97.88 189 ARG A N 1
ATOM 1445 C CA . ARG A 1 189 ? 10.955 -8.647 0.106 1.00 97.88 189 ARG A CA 1
ATOM 1446 C C . ARG A 1 189 ? 11.295 -9.142 -1.297 1.00 97.88 189 ARG A C 1
ATOM 1448 O O . ARG A 1 189 ? 10.680 -10.066 -1.825 1.00 97.88 189 ARG A O 1
ATOM 1455 N N . TYR A 1 190 ? 12.315 -8.542 -1.891 1.00 97.12 190 TYR A N 1
ATOM 1456 C CA . TYR A 1 190 ? 12.789 -8.895 -3.217 1.00 97.12 190 TYR A CA 1
ATOM 1457 C C . TYR A 1 190 ? 14.307 -8.991 -3.251 1.00 97.12 190 TYR A C 1
ATOM 1459 O O . TYR A 1 190 ? 15.022 -8.147 -2.708 1.00 97.12 190 TYR A O 1
ATOM 1467 N N . GLN A 1 191 ? 14.791 -10.028 -3.929 1.00 95.69 191 GLN A N 1
ATOM 1468 C CA . GLN A 1 191 ? 16.199 -10.217 -4.221 1.00 95.69 191 GLN A CA 1
ATOM 1469 C C . GLN A 1 191 ? 16.425 -9.968 -5.717 1.00 95.69 191 GLN A C 1
ATOM 1471 O O . GLN A 1 191 ? 15.960 -10.767 -6.531 1.00 95.69 191 GLN A O 1
ATOM 1476 N N . PRO A 1 192 ? 17.119 -8.880 -6.096 1.00 94.56 192 PRO A N 1
ATOM 1477 C CA . PRO A 1 192 ? 17.389 -8.582 -7.495 1.00 94.56 192 PRO A CA 1
ATOM 1478 C C . PRO A 1 192 ? 18.122 -9.720 -8.204 1.00 94.56 192 PRO A C 1
ATOM 1480 O O . PRO A 1 192 ? 19.103 -10.264 -7.689 1.00 94.56 192 PRO A O 1
ATOM 1483 N N . VAL A 1 193 ? 17.676 -10.036 -9.418 1.00 94.00 193 VAL A N 1
ATOM 1484 C CA . VAL A 1 193 ? 18.363 -10.971 -10.314 1.00 94.00 193 VAL A CA 1
ATOM 1485 C C . VAL A 1 193 ? 19.307 -10.214 -11.259 1.00 94.00 193 VAL A C 1
ATOM 1487 O O . VAL A 1 193 ? 18.962 -9.122 -11.717 1.00 94.00 193 VAL A O 1
ATOM 1490 N N . PRO A 1 194 ? 20.494 -10.759 -11.592 1.00 93.38 194 PRO A N 1
ATOM 1491 C CA . PRO A 1 194 ? 21.413 -10.102 -12.516 1.00 93.38 194 PRO A CA 1
ATOM 1492 C C . PRO A 1 194 ? 20.807 -9.872 -13.905 1.00 93.38 194 PRO A C 1
ATOM 1494 O O . PRO A 1 194 ? 20.253 -10.782 -14.521 1.00 93.38 194 PRO A O 1
ATOM 1497 N N . LEU A 1 195 ? 20.995 -8.665 -14.439 1.00 94.62 195 LEU A N 1
ATOM 1498 C CA . LEU A 1 195 ? 20.524 -8.298 -15.773 1.00 94.62 195 LEU A CA 1
ATOM 1499 C C . LEU A 1 195 ? 21.393 -8.903 -16.883 1.00 94.62 195 LEU A C 1
ATOM 1501 O O . LEU A 1 195 ? 22.625 -8.775 -16.867 1.00 94.62 195 LEU A O 1
ATOM 1505 N N . SER A 1 196 ? 20.747 -9.525 -17.876 1.00 95.44 196 SER A N 1
ATOM 1506 C CA . SER A 1 196 ? 21.426 -9.996 -19.088 1.00 95.44 196 SER A CA 1
ATOM 1507 C C . SER A 1 196 ? 21.858 -8.809 -19.964 1.00 95.44 196 SER A C 1
ATOM 1509 O O . SER A 1 196 ? 21.234 -7.743 -19.908 1.00 95.44 196 SER A O 1
ATOM 1511 N N . PRO A 1 197 ? 22.902 -8.957 -20.803 1.00 97.00 197 PRO A N 1
ATOM 1512 C CA . PRO A 1 197 ? 23.273 -7.923 -21.772 1.00 97.00 197 PRO A CA 1
ATOM 1513 C C . PRO A 1 197 ? 22.101 -7.510 -22.670 1.00 97.00 197 PRO A C 1
ATOM 1515 O O . PRO A 1 197 ? 21.925 -6.329 -22.936 1.00 97.00 197 PRO A O 1
ATOM 1518 N N . VAL A 1 198 ? 21.238 -8.463 -23.036 1.00 96.19 198 VAL A N 1
ATOM 1519 C CA . VAL A 1 198 ? 20.078 -8.214 -23.900 1.00 96.19 198 VAL A CA 1
ATOM 1520 C C . VAL A 1 198 ? 19.071 -7.261 -23.245 1.00 96.19 198 VAL A C 1
ATOM 1522 O O . VAL A 1 198 ? 18.484 -6.423 -23.921 1.00 96.19 198 VAL A O 1
ATOM 1525 N N . TRP A 1 199 ? 18.862 -7.347 -21.927 1.00 96.62 199 TRP A N 1
ATOM 1526 C CA . TRP A 1 199 ? 18.038 -6.370 -21.205 1.00 96.62 199 TRP A CA 1
ATOM 1527 C C . TRP A 1 199 ? 18.717 -5.010 -21.066 1.00 96.62 199 TRP A C 1
ATOM 1529 O O . TRP A 1 199 ? 18.035 -3.994 -21.181 1.00 96.62 199 TRP A O 1
ATOM 1539 N N . ARG A 1 200 ? 20.042 -4.972 -20.879 1.00 96.75 200 ARG A N 1
ATOM 1540 C CA . ARG A 1 200 ? 20.786 -3.702 -20.829 1.00 96.75 200 ARG A CA 1
ATOM 1541 C C . ARG A 1 200 ? 20.742 -2.949 -22.157 1.00 96.75 200 ARG A C 1
ATOM 1543 O O . ARG A 1 200 ? 20.571 -1.735 -22.157 1.00 96.75 200 ARG A O 1
ATOM 1550 N N . ASP A 1 201 ? 20.800 -3.667 -23.274 1.00 97.19 201 ASP A N 1
ATOM 1551 C CA . ASP A 1 201 ? 20.689 -3.085 -24.617 1.00 97.19 201 ASP A CA 1
ATOM 1552 C C . ASP A 1 201 ? 19.292 -2.498 -24.901 1.00 97.19 201 ASP A C 1
ATOM 1554 O O . ASP A 1 201 ? 19.117 -1.740 -25.854 1.00 97.19 201 ASP A O 1
ATOM 1558 N N . ARG A 1 202 ? 18.292 -2.829 -24.072 1.00 96.00 202 ARG A N 1
ATOM 1559 C CA . ARG A 1 202 ? 16.918 -2.313 -24.156 1.00 96.00 202 ARG A CA 1
ATOM 1560 C C . ARG A 1 202 ? 16.654 -1.124 -23.240 1.00 96.00 202 ARG A C 1
ATOM 1562 O O . ARG A 1 202 ? 15.538 -0.612 -23.256 1.00 96.00 202 ARG A O 1
ATOM 1569 N N . LEU A 1 203 ? 17.605 -0.698 -22.417 1.00 97.44 203 LEU A N 1
ATOM 1570 C CA . LEU A 1 203 ? 17.384 0.455 -21.547 1.00 97.44 203 LEU A CA 1
ATOM 1571 C C . LEU A 1 203 ? 17.149 1.724 -22.377 1.00 97.44 203 LEU A C 1
ATOM 1573 O O . LEU A 1 203 ? 17.698 1.888 -23.467 1.00 97.44 203 LEU A O 1
ATOM 1577 N N . GLY A 1 204 ? 16.339 2.629 -21.840 1.00 97.19 204 GLY A N 1
ATOM 1578 C CA . GLY A 1 204 ? 16.016 3.906 -22.460 1.00 97.19 204 GLY A CA 1
ATOM 1579 C C . GLY A 1 204 ? 14.519 4.155 -22.583 1.00 97.19 204 GLY A C 1
ATOM 1580 O O . GLY A 1 204 ? 13.686 3.479 -21.976 1.00 97.19 204 GLY A O 1
ATOM 1581 N N . LYS A 1 205 ? 14.189 5.182 -23.364 1.00 96.19 205 LYS A N 1
ATOM 1582 C CA . LYS A 1 205 ? 12.826 5.689 -23.510 1.00 96.19 205 LYS A CA 1
ATOM 1583 C C . LYS A 1 205 ? 12.047 4.918 -24.576 1.00 96.19 205 LYS A C 1
ATOM 1585 O O . LYS A 1 205 ? 12.539 4.712 -25.683 1.00 96.19 205 LYS A O 1
ATOM 1590 N N . TYR A 1 206 ? 10.805 4.579 -24.253 1.00 93.69 206 TYR A N 1
ATOM 1591 C CA . TYR A 1 206 ? 9.834 3.955 -25.145 1.00 93.69 206 TYR A CA 1
ATOM 1592 C C . TYR A 1 206 ? 8.599 4.838 -25.275 1.00 93.69 206 TYR A C 1
ATOM 1594 O O . TYR A 1 206 ? 8.174 5.465 -24.308 1.00 93.69 206 TYR A O 1
ATOM 1602 N N . GLU A 1 207 ? 8.003 4.836 -26.463 1.00 91.81 207 GLU A N 1
ATOM 1603 C CA . GLU A 1 207 ? 6.754 5.533 -26.767 1.00 91.81 207 GLU A CA 1
ATOM 1604 C C . GLU A 1 207 ? 5.664 4.503 -27.085 1.00 91.81 207 GLU A C 1
ATOM 1606 O O . GLU A 1 207 ? 5.885 3.534 -27.818 1.00 91.81 207 GLU A O 1
ATOM 1611 N N . ILE A 1 208 ? 4.474 4.718 -26.538 1.00 87.94 208 ILE A N 1
ATOM 1612 C CA . ILE A 1 208 ? 3.294 3.888 -26.747 1.00 87.94 208 ILE A CA 1
ATOM 1613 C C . ILE A 1 208 ? 2.605 4.371 -28.025 1.00 87.94 208 ILE A C 1
ATOM 1615 O O . ILE A 1 208 ? 1.972 5.423 -28.052 1.00 87.94 208 ILE A O 1
ATOM 1619 N N . PHE A 1 209 ? 2.700 3.584 -29.097 1.00 86.44 209 PHE A N 1
ATOM 1620 C CA . PHE A 1 209 ? 2.082 3.910 -30.392 1.00 86.44 209 PHE A CA 1
ATOM 1621 C C . PHE A 1 209 ? 0.838 3.063 -30.713 1.00 86.44 209 PHE A C 1
ATOM 1623 O O . PHE A 1 209 ? 0.101 3.368 -31.651 1.00 86.44 209 PHE A O 1
ATOM 1630 N N . ASN A 1 210 ? 0.585 2.001 -29.947 1.00 86.88 210 ASN A N 1
ATOM 1631 C CA . ASN A 1 210 ? -0.441 0.987 -30.205 1.00 86.88 210 ASN A CA 1
ATOM 1632 C C . ASN A 1 210 ? -1.520 0.922 -29.108 1.00 86.88 210 ASN A C 1
ATOM 1634 O O . ASN A 1 210 ? -1.994 -0.163 -28.783 1.00 86.88 210 ASN A O 1
ATOM 1638 N N . LEU A 1 211 ? -1.918 2.070 -28.546 1.00 87.06 211 LEU A N 1
ATOM 1639 C CA . LEU A 1 211 ? -3.038 2.144 -27.597 1.00 87.06 211 LEU A CA 1
ATOM 1640 C C . LEU A 1 211 ? -4.292 1.449 -28.147 1.00 87.06 211 LEU A C 1
ATOM 1642 O O . LEU A 1 211 ? -4.598 1.584 -29.338 1.00 87.06 211 LEU A O 1
ATOM 1646 N N . ASP A 1 212 ? -5.059 0.795 -27.276 1.00 88.56 212 ASP A N 1
ATOM 1647 C CA . ASP A 1 212 ? -6.348 0.207 -27.645 1.00 88.56 212 ASP A CA 1
ATOM 1648 C C . ASP A 1 212 ? -7.263 1.277 -28.288 1.00 88.56 212 ASP A C 1
ATOM 1650 O O . ASP A 1 212 ? -7.269 2.427 -27.833 1.00 88.56 212 ASP A O 1
ATOM 1654 N N . PRO A 1 213 ? -8.010 0.976 -29.368 1.00 89.56 213 PRO A N 1
ATOM 1655 C CA . PRO A 1 213 ? -8.913 1.943 -29.997 1.00 89.56 213 PRO A CA 1
ATOM 1656 C C . PRO A 1 213 ? -9.992 2.513 -29.063 1.00 89.56 213 PRO A C 1
ATOM 1658 O O . PRO A 1 213 ? -10.494 3.606 -29.322 1.00 89.56 213 PRO A O 1
ATOM 1661 N N . LEU A 1 214 ? -10.351 1.784 -28.004 1.00 89.25 214 LEU A N 1
ATOM 1662 C CA . LEU A 1 214 ? -11.328 2.172 -26.988 1.00 89.25 214 LEU A CA 1
ATOM 1663 C C . LEU A 1 214 ? -10.683 2.790 -25.740 1.00 89.25 214 LEU A C 1
ATOM 1665 O O . LEU A 1 214 ? -11.397 3.108 -24.787 1.00 89.25 214 LEU A O 1
ATOM 1669 N N . ASP A 1 215 ? -9.361 2.979 -25.726 1.00 87.19 215 ASP A N 1
ATOM 1670 C CA . ASP A 1 215 ? -8.670 3.599 -24.600 1.00 87.19 215 ASP A CA 1
ATOM 1671 C C . ASP A 1 215 ? -9.153 5.043 -24.383 1.00 87.19 215 ASP A C 1
ATOM 1673 O O . ASP A 1 215 ? -9.241 5.845 -25.318 1.00 87.19 215 ASP A O 1
ATOM 1677 N N . CYS A 1 216 ? -9.464 5.389 -23.131 1.00 83.12 216 CYS A N 1
ATOM 1678 C CA . CYS A 1 216 ? -10.033 6.689 -22.792 1.00 83.12 216 CYS A CA 1
ATOM 1679 C C . CYS A 1 216 ? -9.081 7.859 -23.081 1.00 83.12 216 CYS A C 1
ATOM 1681 O O . CYS A 1 216 ? -9.563 8.949 -23.396 1.00 83.12 216 CYS A O 1
ATOM 1683 N N . SER A 1 217 ? -7.759 7.639 -23.051 1.00 83.56 217 SER A N 1
ATOM 1684 C CA . SER A 1 217 ? -6.737 8.649 -23.372 1.00 83.56 217 SER A CA 1
ATOM 1685 C C . SER A 1 217 ? -6.878 9.199 -24.794 1.00 83.56 217 SER A C 1
ATOM 1687 O O . SER A 1 217 ? -6.533 10.352 -25.047 1.00 83.56 217 SER A O 1
ATOM 1689 N N . ARG A 1 218 ? -7.467 8.426 -25.717 1.00 85.69 218 ARG A N 1
ATOM 1690 C CA . ARG A 1 218 ? -7.745 8.862 -27.095 1.00 85.69 218 ARG A CA 1
ATOM 1691 C C . ARG A 1 218 ? -8.851 9.914 -27.192 1.00 85.69 218 ARG A C 1
ATOM 1693 O O . ARG A 1 218 ? -8.960 10.581 -28.218 1.00 85.69 218 ARG A O 1
ATOM 1700 N N . PHE A 1 219 ? -9.682 10.041 -26.159 1.00 87.38 219 PHE A N 1
ATOM 1701 C CA . PHE A 1 219 ? -10.863 10.908 -26.144 1.00 87.38 219 PHE A CA 1
ATOM 1702 C C . PHE A 1 219 ? -10.725 12.093 -25.183 1.00 87.38 219 PHE A C 1
ATOM 1704 O O . PHE A 1 219 ? -11.675 12.861 -25.022 1.00 87.38 219 PHE A O 1
ATOM 1711 N N . VAL A 1 220 ? -9.562 12.255 -24.547 1.00 85.62 220 VAL A N 1
ATOM 1712 C CA . VAL A 1 220 ? -9.268 13.373 -23.646 1.00 85.62 220 VAL A CA 1
ATOM 1713 C C . VAL A 1 220 ? -7.979 14.093 -24.073 1.00 85.62 220 VAL A C 1
ATOM 1715 O O . VAL A 1 220 ? -7.099 13.460 -24.660 1.00 85.62 220 VAL A O 1
ATOM 1718 N N . PRO A 1 221 ? -7.851 15.405 -23.802 1.00 87.00 221 PRO A N 1
ATOM 1719 C CA . PRO A 1 221 ? -6.596 16.135 -23.985 1.00 87.00 221 PRO A CA 1
ATOM 1720 C C . PRO A 1 221 ? -5.428 15.496 -23.219 1.00 87.00 221 PRO A C 1
ATOM 1722 O O . PRO A 1 221 ? -5.647 14.850 -22.191 1.00 87.00 221 PRO A O 1
ATOM 1725 N N . GLU A 1 222 ? -4.198 15.703 -23.697 1.00 82.25 222 GLU A N 1
ATOM 1726 C CA . GLU A 1 222 ? -2.971 15.149 -23.097 1.00 82.25 222 GLU A CA 1
ATOM 1727 C C . GLU A 1 222 ? -2.813 15.557 -21.626 1.00 82.25 222 GLU A C 1
ATOM 1729 O O . GLU A 1 222 ? -2.400 14.761 -20.788 1.00 82.25 222 GLU A O 1
ATOM 1734 N N . GLU A 1 223 ? -3.255 16.763 -21.265 1.00 81.19 223 GLU A N 1
ATOM 1735 C CA . GLU A 1 223 ? -3.216 17.268 -19.891 1.00 81.19 223 GLU A CA 1
ATOM 1736 C C . GLU A 1 223 ? -4.098 16.452 -18.933 1.00 81.19 223 GLU A C 1
ATOM 1738 O O . GLU A 1 223 ? -3.925 16.519 -17.715 1.00 81.19 223 GLU A O 1
ATOM 1743 N N . LEU A 1 224 ? -5.049 15.683 -19.471 1.00 81.00 224 LEU A N 1
ATOM 1744 C CA . LEU A 1 224 ? -5.930 14.784 -18.733 1.00 81.00 224 LEU A CA 1
ATOM 1745 C C . LEU A 1 224 ? -5.499 13.312 -18.834 1.00 81.00 224 LEU A C 1
ATOM 1747 O O . LEU A 1 224 ? -6.211 12.440 -18.337 1.00 81.00 224 LEU A O 1
ATOM 1751 N N . HIS A 1 225 ? -4.354 13.000 -19.445 1.00 82.12 225 HIS A N 1
ATOM 1752 C CA . HIS A 1 225 ? -3.829 11.634 -19.444 1.00 82.12 225 HIS A CA 1
ATOM 1753 C C . HIS A 1 225 ? -3.411 11.239 -18.023 1.00 82.12 225 HIS A C 1
ATOM 1755 O O . HIS A 1 225 ? -2.658 11.949 -17.360 1.00 82.12 225 HIS A O 1
ATOM 1761 N N . ILE A 1 226 ? -3.914 10.098 -17.535 1.00 75.50 226 ILE A N 1
ATOM 1762 C CA . ILE A 1 226 ? -3.565 9.581 -16.197 1.00 75.50 226 ILE A CA 1
ATOM 1763 C C . ILE A 1 226 ? -2.111 9.109 -16.169 1.00 75.50 226 ILE A C 1
ATOM 1765 O O . ILE A 1 226 ? -1.445 9.261 -15.148 1.00 75.50 226 ILE A O 1
ATOM 1769 N N . VAL A 1 227 ? -1.651 8.529 -17.278 1.00 78.50 227 VAL A N 1
ATOM 1770 C CA . VAL A 1 227 ? -0.327 7.936 -17.463 1.00 78.50 227 VAL A CA 1
ATOM 1771 C C . VAL A 1 227 ? 0.275 8.505 -18.743 1.00 78.50 227 VAL A C 1
ATOM 1773 O O . VAL A 1 227 ? -0.437 8.659 -19.734 1.00 78.50 227 VAL A O 1
ATOM 1776 N N . SER A 1 228 ? 1.573 8.808 -18.736 1.00 81.19 228 SER A N 1
ATOM 1777 C CA . SER A 1 228 ? 2.289 9.241 -19.934 1.00 81.19 228 SER A CA 1
ATOM 1778 C C . SER A 1 228 ? 2.271 8.164 -21.016 1.00 81.19 228 SER A C 1
ATOM 1780 O O . SER A 1 228 ? 2.464 6.983 -20.731 1.00 81.19 228 SER A O 1
ATOM 1782 N N . LEU A 1 229 ? 2.164 8.582 -22.280 1.00 86.31 229 LEU A N 1
ATOM 1783 C CA . LEU A 1 229 ? 2.346 7.690 -23.434 1.00 86.31 229 LEU A CA 1
ATOM 1784 C C . LEU A 1 229 ? 3.811 7.333 -23.695 1.00 86.31 229 LEU A C 1
ATOM 1786 O O . LEU A 1 229 ? 4.132 6.742 -24.717 1.00 86.31 229 LEU A O 1
ATOM 1790 N N . SER A 1 230 ? 4.693 7.651 -22.755 1.00 89.50 230 SER A N 1
ATOM 1791 C CA . SER A 1 230 ? 6.070 7.204 -22.751 1.00 89.50 230 SER A CA 1
ATOM 1792 C C . SER A 1 230 ? 6.412 6.537 -21.434 1.00 89.50 230 SER A C 1
ATOM 1794 O O . SER A 1 230 ? 5.959 6.984 -20.376 1.00 89.50 230 SER A O 1
ATOM 1796 N N . ILE A 1 231 ? 7.279 5.540 -21.498 1.00 93.19 231 ILE A N 1
ATOM 1797 C CA . ILE A 1 231 ? 7.898 4.914 -20.332 1.00 93.19 231 ILE A CA 1
ATOM 1798 C C . ILE A 1 231 ? 9.414 4.942 -20.498 1.00 93.19 231 ILE A C 1
ATOM 1800 O O . ILE A 1 231 ? 9.925 5.072 -21.612 1.00 93.19 231 ILE A O 1
ATOM 1804 N N . GLU A 1 232 ? 10.140 4.789 -19.402 1.00 95.62 232 GLU A N 1
ATOM 1805 C CA . GLU A 1 232 ? 11.585 4.611 -19.426 1.00 95.62 232 GLU A CA 1
ATOM 1806 C C . GLU A 1 232 ? 11.945 3.285 -18.765 1.00 95.62 232 GLU A C 1
ATOM 1808 O O . GLU A 1 232 ? 11.517 2.995 -17.648 1.00 95.62 232 GLU A O 1
ATOM 1813 N N . LEU A 1 233 ? 12.714 2.462 -19.474 1.00 96.75 233 LEU A N 1
ATOM 1814 C CA . LEU A 1 233 ? 13.282 1.241 -18.930 1.00 96.75 233 LEU A CA 1
ATOM 1815 C C . LEU A 1 233 ? 14.679 1.561 -18.398 1.00 96.75 233 LEU A C 1
ATOM 1817 O O . LEU A 1 233 ? 15.567 1.923 -19.171 1.00 96.75 233 LEU A O 1
ATOM 1821 N N . VAL A 1 234 ? 14.876 1.430 -17.089 1.00 97.12 234 VAL A N 1
ATOM 1822 C CA . VAL A 1 234 ? 16.119 1.819 -16.408 1.00 97.12 234 VAL A CA 1
ATOM 1823 C C . VAL A 1 234 ? 16.662 0.687 -15.541 1.00 97.12 234 VAL A C 1
ATOM 1825 O O . VAL A 1 234 ? 15.915 -0.165 -15.061 1.00 97.12 234 VAL A O 1
ATOM 1828 N N . GLU A 1 235 ? 17.974 0.702 -15.313 1.00 97.00 235 GLU A N 1
ATOM 1829 C CA . GLU A 1 235 ? 18.624 -0.098 -14.274 1.00 97.00 235 GLU A CA 1
ATOM 1830 C C . GLU A 1 235 ? 18.861 0.794 -13.045 1.00 97.00 235 GLU A C 1
ATOM 1832 O O . GLU A 1 235 ? 19.551 1.812 -13.134 1.00 97.00 235 GLU A O 1
ATOM 1837 N N . ARG A 1 236 ? 18.280 0.437 -11.894 1.00 94.69 236 ARG A N 1
ATOM 1838 C CA . ARG A 1 236 ? 18.504 1.118 -10.604 1.00 94.69 236 ARG A CA 1
ATOM 1839 C C . ARG A 1 236 ? 18.668 0.087 -9.498 1.00 94.69 236 ARG A C 1
ATOM 1841 O O . ARG A 1 236 ? 17.909 -0.873 -9.444 1.00 94.69 236 ARG A O 1
ATOM 1848 N N . ASP A 1 237 ? 19.660 0.283 -8.630 1.00 93.62 237 ASP A N 1
ATOM 1849 C CA . ASP A 1 237 ? 19.962 -0.614 -7.502 1.00 93.62 237 ASP A CA 1
ATOM 1850 C C . ASP A 1 237 ? 20.059 -2.104 -7.904 1.00 93.62 237 ASP A C 1
ATOM 1852 O O . ASP A 1 237 ? 19.653 -3.001 -7.169 1.00 93.62 237 ASP A O 1
ATOM 1856 N N . GLY A 1 238 ? 20.586 -2.367 -9.108 1.00 93.75 238 GLY A N 1
ATOM 1857 C CA . GLY A 1 238 ? 20.716 -3.714 -9.677 1.00 93.75 238 GLY A CA 1
ATOM 1858 C C . GLY A 1 238 ? 19.406 -4.337 -10.174 1.00 93.75 238 GLY A C 1
ATOM 1859 O O . GLY A 1 238 ? 19.378 -5.527 -10.473 1.00 93.75 238 GLY A O 1
ATOM 1860 N N . MET A 1 239 ? 18.325 -3.561 -10.262 1.00 96.56 239 MET A N 1
ATOM 1861 C CA . MET A 1 239 ? 17.007 -3.999 -10.717 1.00 96.56 239 MET A CA 1
ATOM 1862 C C . MET A 1 239 ? 16.628 -3.352 -12.043 1.00 96.56 239 MET A C 1
ATOM 1864 O O . MET A 1 239 ? 16.961 -2.195 -12.301 1.00 96.56 239 MET A O 1
ATOM 1868 N N . LEU A 1 240 ? 15.855 -4.080 -12.846 1.00 97.62 240 LEU A N 1
ATOM 1869 C CA . LEU A 1 240 ? 15.171 -3.529 -14.008 1.00 97.62 240 LEU A CA 1
ATOM 1870 C C . LEU A 1 240 ? 13.885 -2.842 -13.564 1.00 97.62 240 LEU A C 1
ATOM 1872 O O . LEU A 1 240 ? 13.064 -3.446 -12.873 1.00 97.62 240 LEU A O 1
ATOM 1876 N N . ILE A 1 241 ? 13.699 -1.590 -13.965 1.00 96.88 241 ILE A N 1
ATOM 1877 C CA . ILE A 1 241 ? 12.556 -0.779 -13.554 1.00 96.88 241 ILE A CA 1
ATOM 1878 C C . ILE A 1 241 ? 11.913 -0.142 -14.777 1.00 96.88 241 ILE A C 1
ATOM 1880 O O . ILE A 1 241 ? 12.603 0.412 -15.629 1.00 96.88 241 ILE A O 1
ATOM 1884 N N . ILE A 1 242 ? 10.583 -0.190 -14.832 1.00 95.38 242 ILE A N 1
ATOM 1885 C CA . ILE A 1 242 ? 9.799 0.689 -15.700 1.00 95.38 242 ILE A CA 1
ATOM 1886 C C . ILE A 1 242 ? 9.431 1.928 -14.892 1.00 95.38 242 ILE A C 1
ATOM 1888 O O . ILE A 1 242 ? 8.685 1.828 -13.915 1.00 95.38 242 ILE A O 1
ATOM 1892 N N . GLU A 1 243 ? 9.938 3.084 -15.303 1.00 93.88 243 GLU A N 1
ATOM 1893 C CA . GLU A 1 243 ? 9.506 4.388 -14.809 1.00 93.88 243 GLU A CA 1
ATOM 1894 C C . GLU A 1 243 ? 8.467 4.971 -15.767 1.00 93.88 243 GLU A C 1
ATOM 1896 O O . GLU A 1 243 ? 8.615 4.930 -16.989 1.00 93.88 243 GLU A O 1
ATOM 1901 N N . TYR A 1 244 ? 7.387 5.501 -15.210 1.00 90.19 244 TYR A N 1
ATOM 1902 C CA . TYR A 1 244 ? 6.318 6.125 -15.977 1.00 90.19 244 TYR A CA 1
ATOM 1903 C C . TYR A 1 244 ? 5.790 7.336 -15.221 1.00 90.19 244 TYR A C 1
ATOM 1905 O O . TYR A 1 244 ? 5.769 7.373 -13.989 1.00 90.19 244 TYR A O 1
ATOM 1913 N N . THR A 1 245 ? 5.374 8.359 -15.958 1.00 83.88 245 THR A N 1
ATOM 1914 C CA . THR A 1 245 ? 4.775 9.539 -15.340 1.00 83.88 245 THR A CA 1
ATOM 1915 C C . THR A 1 245 ? 3.285 9.306 -15.192 1.00 83.88 245 THR A C 1
ATOM 1917 O O . THR A 1 245 ? 2.626 8.820 -16.107 1.00 83.88 245 THR A O 1
ATOM 1920 N N . ILE A 1 246 ? 2.756 9.660 -14.029 1.00 76.00 246 ILE A N 1
ATOM 1921 C CA . ILE A 1 246 ? 1.321 9.756 -13.785 1.00 76.00 246 ILE A CA 1
ATOM 1922 C C . ILE A 1 246 ? 0.995 11.175 -13.336 1.00 76.00 246 ILE A C 1
ATOM 1924 O O . ILE A 1 246 ? 1.902 11.925 -12.972 1.00 76.00 246 ILE A O 1
ATOM 1928 N N . GLN A 1 247 ? -0.281 11.559 -13.320 1.00 68.44 247 GLN A N 1
ATOM 1929 C CA . GLN A 1 247 ? -0.691 12.773 -12.606 1.00 68.44 247 GLN A CA 1
ATOM 1930 C C . GLN A 1 247 ? -0.381 12.619 -11.101 1.00 68.44 247 GLN A C 1
ATOM 1932 O O . GLN A 1 247 ? -1.189 12.088 -10.342 1.00 68.44 247 GLN A O 1
ATOM 1937 N N . GLY A 1 248 ? 0.815 13.043 -10.678 1.00 68.56 248 GLY A N 1
ATOM 1938 C CA . GLY A 1 248 ? 1.349 12.841 -9.329 1.00 68.56 248 GLY A CA 1
ATOM 1939 C C . GLY A 1 248 ? 2.848 12.501 -9.327 1.00 68.56 248 GLY A C 1
ATOM 1940 O O . GLY A 1 248 ? 3.556 12.828 -10.281 1.00 68.56 248 GLY A O 1
ATOM 1941 N N . PRO A 1 249 ? 3.357 11.868 -8.253 1.00 70.56 249 PRO A N 1
ATOM 1942 C CA . PRO A 1 249 ? 4.710 11.317 -8.231 1.00 70.56 249 PRO A CA 1
ATOM 1943 C C . PRO A 1 249 ? 4.893 10.262 -9.332 1.00 70.56 249 PRO A C 1
ATOM 1945 O O . PRO A 1 249 ? 3.948 9.520 -9.603 1.00 70.56 249 PRO A O 1
ATOM 1948 N N . PRO A 1 250 ? 6.082 10.156 -9.951 1.00 81.25 250 PRO A N 1
ATOM 1949 C CA . PRO A 1 250 ? 6.335 9.149 -10.974 1.00 81.25 250 PRO A CA 1
ATOM 1950 C C . PRO A 1 250 ? 6.120 7.740 -10.414 1.00 81.25 250 PRO A C 1
ATOM 1952 O O . PRO A 1 250 ? 6.537 7.425 -9.297 1.00 81.25 250 PRO A O 1
ATOM 1955 N N . GLY A 1 251 ? 5.466 6.899 -11.209 1.00 87.44 251 GLY A N 1
ATOM 1956 C CA . GLY A 1 251 ? 5.261 5.497 -10.898 1.00 87.44 251 GLY A CA 1
ATOM 1957 C C . GLY A 1 251 ? 6.478 4.663 -11.284 1.00 87.44 251 GLY A C 1
ATOM 1958 O O . GLY A 1 251 ? 7.192 4.968 -12.242 1.00 87.44 251 GLY A O 1
ATOM 1959 N N . ARG A 1 252 ? 6.704 3.582 -10.536 1.00 93.12 252 ARG A N 1
ATOM 1960 C CA . ARG A 1 252 ? 7.761 2.606 -10.810 1.00 93.12 252 ARG A CA 1
ATOM 1961 C C . ARG A 1 252 ? 7.215 1.189 -10.729 1.00 93.12 252 ARG A C 1
ATOM 1963 O O . ARG A 1 252 ? 6.467 0.865 -9.808 1.00 93.12 252 ARG A O 1
ATOM 1970 N N . LEU A 1 253 ? 7.613 0.338 -11.670 1.00 95.12 253 LEU A N 1
ATOM 1971 C CA . LEU A 1 253 ? 7.378 -1.106 -11.623 1.00 95.12 253 LEU A CA 1
ATOM 1972 C C . LEU A 1 253 ? 8.720 -1.827 -11.605 1.00 95.12 253 LEU A C 1
ATOM 1974 O O . LEU A 1 253 ? 9.531 -1.629 -12.506 1.00 95.12 253 LEU A O 1
ATOM 1978 N N . VAL A 1 254 ? 8.937 -2.671 -10.597 1.00 97.06 254 VAL A N 1
ATOM 1979 C CA . VAL A 1 254 ? 10.116 -3.540 -10.528 1.00 97.06 254 VAL A CA 1
ATOM 1980 C C . VAL A 1 254 ? 9.868 -4.765 -11.397 1.00 97.06 254 VAL A C 1
ATOM 1982 O O . VAL A 1 254 ? 8.876 -5.473 -11.208 1.00 97.06 254 VAL A O 1
ATOM 1985 N N . ILE A 1 255 ? 10.765 -5.004 -12.348 1.00 97.38 255 ILE A N 1
ATOM 1986 C CA . ILE A 1 255 ? 10.700 -6.126 -13.277 1.00 97.38 255 ILE A CA 1
ATOM 1987 C C . ILE A 1 255 ? 11.755 -7.156 -12.884 1.00 97.38 255 ILE A C 1
ATOM 1989 O O . ILE A 1 255 ? 12.936 -6.836 -12.757 1.00 97.38 255 ILE A O 1
ATOM 1993 N N . GLU A 1 256 ? 11.328 -8.405 -12.732 1.00 97.06 256 GLU A N 1
ATOM 1994 C CA . GLU A 1 256 ? 12.220 -9.559 -12.649 1.00 97.06 256 GLU A CA 1
ATOM 1995 C C . GLU A 1 256 ? 12.285 -10.246 -14.017 1.00 97.06 256 GLU A C 1
ATOM 1997 O O . GLU A 1 256 ? 11.290 -10.840 -14.446 1.00 97.06 256 GLU A O 1
ATOM 2002 N N . PRO A 1 257 ? 13.421 -10.176 -14.728 1.00 96.62 257 PRO A N 1
ATOM 2003 C CA . PRO A 1 257 ? 13.639 -10.968 -15.929 1.00 96.62 257 PRO A CA 1
ATOM 2004 C C . PRO A 1 257 ? 13.550 -12.474 -15.651 1.00 96.62 257 PRO A C 1
ATOM 2006 O O . PRO A 1 257 ? 14.332 -13.011 -14.872 1.00 96.62 257 PRO A O 1
ATOM 2009 N N . LEU A 1 258 ? 12.656 -13.171 -16.355 1.00 95.44 258 LEU A N 1
ATOM 2010 C CA . LEU A 1 258 ? 12.608 -14.641 -16.379 1.00 95.44 258 LEU A CA 1
ATOM 2011 C C . LEU A 1 258 ? 13.434 -15.236 -17.531 1.00 95.44 258 LEU A C 1
ATOM 2013 O O . LEU A 1 258 ? 13.712 -16.432 -17.571 1.00 95.44 258 LEU A O 1
ATOM 2017 N N . GLY A 1 259 ? 13.805 -14.394 -18.492 1.00 94.88 259 GLY A N 1
ATOM 2018 C CA . GLY A 1 259 ? 14.618 -14.707 -19.659 1.00 94.88 259 GLY A CA 1
ATOM 2019 C C . GLY A 1 259 ? 14.791 -13.452 -20.509 1.00 94.88 259 GLY A C 1
ATOM 2020 O O . GLY A 1 259 ? 14.427 -12.359 -20.083 1.00 94.88 259 GLY A O 1
ATOM 2021 N N . ASP A 1 260 ? 15.299 -13.584 -21.733 1.00 95.62 260 ASP A N 1
ATOM 2022 C CA . ASP A 1 260 ? 15.607 -12.416 -22.572 1.00 95.62 260 ASP A CA 1
ATOM 2023 C C . ASP A 1 260 ? 14.383 -11.747 -23.215 1.00 95.62 260 ASP A C 1
ATOM 2025 O O . ASP A 1 260 ? 14.535 -10.706 -23.852 1.00 95.62 260 ASP A O 1
ATOM 2029 N N . THR A 1 261 ? 13.182 -12.316 -23.083 1.00 96.06 261 THR A N 1
ATOM 2030 C CA . THR A 1 261 ? 11.950 -11.800 -23.713 1.00 96.06 261 THR A CA 1
ATOM 2031 C C . THR A 1 261 ? 10.765 -11.675 -22.763 1.00 96.06 261 THR A C 1
ATOM 2033 O O . THR A 1 261 ? 9.719 -11.177 -23.173 1.00 96.06 261 THR A O 1
ATOM 2036 N N . LEU A 1 262 ? 10.904 -12.108 -21.510 1.00 96.75 262 LEU A N 1
ATOM 2037 C CA . LEU A 1 262 ? 9.827 -12.109 -20.527 1.00 96.75 262 LEU A CA 1
ATOM 2038 C C . LEU A 1 262 ? 10.359 -11.629 -19.180 1.00 96.75 262 LEU A C 1
ATOM 2040 O O . LEU A 1 262 ? 11.373 -12.133 -18.696 1.00 96.75 262 LEU A O 1
ATOM 2044 N N . GLY A 1 263 ? 9.648 -10.691 -18.569 1.00 96.31 263 GLY A N 1
ATOM 2045 C CA . GLY A 1 263 ? 9.847 -10.288 -17.184 1.00 96.31 263 GLY A CA 1
ATOM 2046 C C . GLY A 1 263 ? 8.520 -10.226 -16.438 1.00 96.31 263 GLY A C 1
ATOM 2047 O O . GLY A 1 263 ? 7.482 -9.962 -17.038 1.00 96.31 263 GLY A O 1
ATOM 2048 N N . VAL A 1 264 ? 8.540 -10.473 -15.135 1.00 96.31 264 VAL A N 1
ATOM 2049 C CA . VAL A 1 264 ? 7.359 -10.384 -14.265 1.00 96.31 264 VAL A CA 1
ATOM 2050 C C . VAL A 1 264 ? 7.413 -9.094 -13.462 1.00 96.31 264 VAL A C 1
ATOM 2052 O O . VAL A 1 264 ? 8.471 -8.699 -12.977 1.00 96.31 264 VAL A O 1
ATOM 2055 N N . ILE A 1 265 ? 6.264 -8.438 -13.311 1.00 96.94 265 ILE A N 1
ATOM 2056 C CA . ILE A 1 265 ? 6.112 -7.266 -12.452 1.00 96.94 265 ILE A CA 1
ATOM 2057 C C . ILE A 1 265 ? 6.015 -7.753 -11.004 1.00 96.94 265 ILE A C 1
ATOM 2059 O O . ILE A 1 265 ? 5.011 -8.351 -10.605 1.00 96.94 265 ILE A O 1
ATOM 2063 N N . ARG A 1 266 ? 7.065 -7.506 -10.220 1.00 96.06 266 ARG A N 1
ATOM 2064 C CA . ARG A 1 266 ? 7.186 -7.950 -8.824 1.00 96.06 266 ARG A CA 1
ATOM 2065 C C . ARG A 1 266 ? 6.329 -7.122 -7.873 1.00 96.06 266 ARG A C 1
ATOM 2067 O O . ARG A 1 266 ? 5.977 -5.988 -8.178 1.00 96.06 266 ARG A O 1
ATOM 2074 N N . GLY A 1 267 ? 6.063 -7.673 -6.691 1.00 92.81 267 GLY A N 1
ATOM 2075 C CA . GLY A 1 267 ? 5.290 -7.043 -5.624 1.00 92.81 267 GLY A CA 1
ATOM 2076 C C . GLY A 1 267 ? 3.872 -7.597 -5.514 1.00 92.81 267 GLY A C 1
ATOM 2077 O O . GLY A 1 267 ? 3.469 -8.497 -6.250 1.00 92.81 267 GLY A O 1
ATOM 2078 N N . LEU A 1 268 ? 3.108 -7.031 -4.585 1.00 90.44 268 LEU A N 1
ATOM 2079 C CA . LEU A 1 268 ? 1.754 -7.463 -4.248 1.00 90.44 268 LEU A CA 1
ATOM 2080 C C . LEU A 1 268 ? 0.762 -6.303 -4.410 1.00 90.44 268 LEU A C 1
ATOM 2082 O O . LEU A 1 268 ? 1.102 -5.138 -4.194 1.00 90.44 268 LEU A O 1
ATOM 2086 N N . GLY A 1 269 ? -0.476 -6.632 -4.781 1.00 85.44 269 GLY A N 1
ATOM 2087 C CA . GLY A 1 269 ? -1.562 -5.668 -4.958 1.00 85.44 269 GLY A CA 1
ATOM 2088 C C . GLY A 1 269 ? -1.750 -5.194 -6.400 1.00 85.44 269 GLY A C 1
ATOM 2089 O O . GLY A 1 269 ? -1.404 -5.882 -7.360 1.00 85.44 269 GLY A O 1
ATOM 2090 N N . LYS A 1 270 ? -2.364 -4.016 -6.550 1.00 79.81 270 LYS A N 1
ATOM 2091 C CA . LYS A 1 270 ? -2.792 -3.482 -7.848 1.00 79.81 270 LYS A CA 1
ATOM 2092 C C . LYS A 1 270 ? -1.606 -3.311 -8.810 1.00 79.81 270 LYS A C 1
ATOM 2094 O O . LYS A 1 270 ? -0.545 -2.807 -8.432 1.00 79.81 270 LYS A O 1
ATOM 2099 N N . ASP A 1 271 ? -1.826 -3.720 -10.059 1.00 80.31 271 ASP A N 1
ATOM 2100 C CA . ASP A 1 271 ? -0.874 -3.633 -11.174 1.00 80.31 271 ASP A CA 1
ATOM 2101 C C . ASP A 1 271 ? 0.416 -4.461 -10.970 1.00 80.31 271 ASP A C 1
ATOM 2103 O O . ASP A 1 271 ? 1.399 -4.265 -11.684 1.00 80.31 271 ASP A O 1
ATOM 2107 N N . LYS A 1 272 ? 0.428 -5.393 -10.000 1.00 90.06 272 LYS A N 1
ATOM 2108 C CA . LYS A 1 272 ? 1.517 -6.353 -9.744 1.00 90.06 272 LYS A CA 1
ATOM 2109 C C . LYS A 1 272 ? 1.105 -7.776 -10.131 1.00 90.06 272 LYS A C 1
ATOM 2111 O O . LYS A 1 272 ? -0.077 -8.056 -10.317 1.00 90.06 272 LYS A O 1
ATOM 2116 N N . GLY A 1 273 ? 2.080 -8.669 -10.303 1.00 88.50 273 GLY A N 1
ATOM 2117 C CA . GLY A 1 273 ? 1.847 -10.049 -10.755 1.00 88.50 273 GLY A CA 1
ATOM 2118 C C . GLY A 1 273 ? 1.566 -10.193 -12.257 1.00 88.50 273 GLY A C 1
ATOM 2119 O O . GLY A 1 273 ? 1.416 -11.309 -12.748 1.00 88.50 273 GLY A O 1
ATOM 2120 N N . GLY A 1 274 ? 1.518 -9.081 -12.997 1.00 92.94 274 GLY A N 1
ATOM 2121 C CA . GLY A 1 274 ? 1.519 -9.078 -14.459 1.00 92.94 274 GLY A CA 1
ATOM 2122 C C . GLY A 1 274 ? 2.903 -9.380 -15.042 1.00 92.94 274 GLY A C 1
ATOM 2123 O O . GLY A 1 274 ? 3.873 -9.601 -14.316 1.00 92.94 274 GLY A O 1
ATOM 2124 N N . ALA A 1 275 ? 3.012 -9.349 -16.368 1.00 94.50 275 ALA A N 1
ATOM 2125 C CA . ALA A 1 275 ? 4.266 -9.591 -17.068 1.00 94.50 275 ALA A CA 1
ATOM 2126 C C . ALA A 1 275 ? 4.492 -8.584 -18.199 1.00 94.50 275 ALA A C 1
ATOM 2128 O O . ALA A 1 275 ? 3.551 -8.060 -18.791 1.00 94.50 275 ALA A O 1
ATOM 2129 N N . VAL A 1 276 ? 5.764 -8.350 -18.500 1.00 93.69 276 VAL A N 1
ATOM 2130 C CA . VAL A 1 276 ? 6.252 -7.570 -19.633 1.00 93.69 276 VAL A CA 1
ATOM 2131 C C . VAL A 1 276 ? 6.864 -8.547 -20.625 1.00 93.69 276 VAL A C 1
ATOM 2133 O O . VAL A 1 276 ? 7.776 -9.300 -20.278 1.00 93.69 276 VAL A O 1
ATOM 2136 N N . GLN A 1 277 ? 6.367 -8.532 -21.859 1.00 94.56 277 GLN A N 1
ATOM 2137 C CA . GLN A 1 277 ? 6.853 -9.390 -22.932 1.00 94.56 277 GLN A CA 1
ATOM 2138 C C . GLN A 1 277 ? 7.436 -8.548 -24.064 1.00 94.56 277 GLN A C 1
ATOM 2140 O O . GLN A 1 277 ? 6.807 -7.607 -24.544 1.00 94.56 277 GLN A O 1
ATOM 2145 N N . ILE A 1 278 ? 8.626 -8.926 -24.520 1.00 93.44 278 ILE A N 1
ATOM 2146 C CA . ILE A 1 278 ? 9.229 -8.383 -25.733 1.00 93.44 278 ILE A CA 1
ATOM 2147 C C . ILE A 1 278 ? 8.659 -9.144 -26.928 1.00 93.44 278 ILE A C 1
ATOM 2149 O O . ILE A 1 278 ? 8.837 -10.358 -27.041 1.00 93.44 278 ILE A O 1
ATOM 2153 N N . VAL A 1 279 ? 7.976 -8.420 -27.812 1.00 87.56 279 VAL A N 1
ATOM 2154 C CA . VAL A 1 279 ? 7.455 -8.942 -29.078 1.00 87.56 279 VAL A CA 1
ATOM 2155 C C . VAL A 1 279 ? 8.403 -8.500 -30.190 1.00 87.56 279 VAL A C 1
ATOM 2157 O O . VAL A 1 279 ? 8.631 -7.303 -30.362 1.00 87.56 279 VAL A O 1
ATOM 2160 N N . THR A 1 280 ? 8.986 -9.468 -30.893 1.00 75.81 280 THR A N 1
ATOM 2161 C CA . THR A 1 280 ? 9.899 -9.269 -32.032 1.00 75.81 280 THR A CA 1
ATOM 2162 C C . THR A 1 280 ? 9.209 -9.554 -33.349 1.00 75.81 280 THR A C 1
ATOM 2164 O O . THR A 1 280 ? 8.462 -10.560 -33.376 1.00 75.81 280 THR A O 1
#

Radius of gyration: 21.79 Å; chains: 1; bounding box: 54×36×57 Å

Secondary structure (DSSP, 8-state):
-GGGS-S-TT-GGGTT-EE-SS-EE--GGGGGG-SEEEEEEE-SS-EEEEEEEGGGTEEEEEEES-TT-HHHHHHHHHHHHHHHHHHHH-PPP-PPP-SPP--B----HHHHHHH-EEEEETTEEEEEEEETTEEEEE-TTS-EEEEEEBTTS-EEETTEEEEEEEEEESSS-EEEEEESSSEEEEEEEE-PPPPPHHHHTT-EEEE-----TT-GGGGS-GGG-SEEEEEEEEEETTEEEEEEEESSSPEEEEEEESSSSEEEE-SSSTT-S-EEE---

Organism: NCBI:txid412755

Sequence (280 aa):
AEMLTRQNEGIPLDFSWSQGLMWVLGDPELDYAGRLCWHNGASIVFRSHLEILLDHQLGVVVLSNSGTAGVVVQEIAQQALKLALKEKTGIEPVEPPGPPYSSQTTWPQEELEALAGIYVTGGGYDIVKAMPGALEWTGSTGTTQRLVSLENGRFASPDSQEFQIEFSEVSERDVMIGHRTRTGLVGERYQPVPLSPVWRDRLGKYEIFNLDPLDCSRFVPEELHIVSLSIELVERDGMLIIEYTIQGPPGRLVIEPLGDTLGVIRGLGKDKGGAVQIVT

Foldseek 3Di:
DQQQQFPCPPVFQCAQFGGGNQWTWDDLQCVVLPTKTKHWDAALQKTKIWMASPVQRDIDIFIGRGNPCHVVRVVVRSVVCQVVCCVRPVDHGDHGDWDDDFDFDFDDQVVQQVLFAWWQFQQGIWGWDGDHRWIWIQDSVRDIATWTAGPVQWTDGPVDVQKIWHFDQDPNWTFIWITHSGIHTGTTGDDADADDVLLVVVFFKDAQPPDDPPDCCVVDDPVSDQKDRMWGFDQDPRWTWIWIDGPDPIGIWTWHDPDSFKTAGDIDDPPHRHMGGHDD

InterPro domains:
  IPR012338 Beta-lactamase/transpeptidase-like [G3DSA:3.40.710.10] (1-84)
  IPR012338 Beta-lactamase/transpeptidase-like [SSF56601] (2-81)

pLDDT: mean 93.88, std 5.56, range [68.44, 98.56]